Protein AF-A0A7W1C744-F1 (afdb_monomer_lite)

Radius of gyration: 25.44 Å; chains: 1; bounding box: 48×79×80 Å

Sequence (215 aa):
MHERKIAPLTGADTGTSGSPAGAPRGRRLHRLADLDPRVEILSLRPADLRDVLGGWLAERGEPGYRGEQIARWIYRDRADDWSAMTTLPKALRAELDQVFRFPSVTTAEVRESVDGTQKYLWRLIDGEAVESVLIPTRSRDTLCVSSQAGCALACAFCATGLFGFRRDLTAGEIVDQVRRLLARRPPARHGVNVVFMGMGEPLLNWENLATAIET

Foldseek 3Di:
DDDDDDDDDDDDDDDDDDDDDDDPPPPPPDDVCNLPVAAALLLDFLVRSLVVVQVVCVVVVHDSCVSVLVSCCVAPVLPQALVSSVVDDPVVSVVCVNHYDPQQWDFPDWDADPQRKIKTWIAGSVRQIWIWIWRDDQAFIEIAFEFFRAEQVLPVPDPSSVVHGDGTDALSNRLSSVSVSCNPDPGGNNGYHYDPHTHYDCVVNVVRNVSNVSD

Secondary structure (DSSP, 8-state):
-------------------------------HHHH--SEEGGGS-HHHHHHHHHHHHHTTT--THHHHHHHHHHHTS--SSGGG-TTS-HHHHHHHHHHEE--S-EEEEEEE-TTS-EEEEEEPTTS-EEEEEEEE-SS-EEEE--SEEE-TT--TT-HHHHT-EEEEPPHHHHHHHHHHHHTSSPPPTT-EEEE--SSS-GGGGHHHHHHHHT-

pLDDT: mean 86.97, std 20.42, range [29.58, 98.75]

Structure (mmCIF, N/CA/C/O backbone):
data_AF-A0A7W1C744-F1
#
_entry.id   AF-A0A7W1C744-F1
#
loop_
_atom_site.group_PDB
_atom_site.id
_atom_site.type_symbol
_atom_site.label_atom_id
_atom_site.label_alt_id
_atom_site.label_comp_id
_atom_site.label_asym_id
_atom_site.label_entity_id
_atom_site.label_seq_id
_atom_site.pdbx_PDB_ins_code
_atom_site.Cartn_x
_atom_site.Cartn_y
_atom_site.Cartn_z
_atom_site.occupancy
_atom_site.B_iso_or_equiv
_atom_site.auth_seq_id
_atom_site.auth_comp_id
_atom_site.auth_asym_id
_atom_site.auth_atom_id
_atom_site.pdbx_PDB_model_num
ATOM 1 N N . MET A 1 1 ? -15.054 -61.013 -55.955 1.00 37.38 1 MET A N 1
ATOM 2 C CA . MET A 1 1 ? -13.847 -61.116 -56.809 1.00 37.38 1 MET A CA 1
ATOM 3 C C . MET A 1 1 ? -13.266 -59.713 -56.900 1.00 37.38 1 MET A C 1
ATOM 5 O O . MET A 1 1 ? -13.948 -58.865 -57.436 1.00 37.38 1 MET A O 1
ATOM 9 N N . HIS A 1 2 ? -12.129 -59.340 -56.330 1.00 38.56 2 HIS A N 1
ATOM 10 C CA . HIS A 1 2 ? -10.913 -60.086 -56.044 1.00 38.56 2 HIS A CA 1
ATOM 11 C C . HIS A 1 2 ? -10.276 -59.570 -54.746 1.00 38.56 2 HIS A C 1
ATOM 13 O O . HIS A 1 2 ? -10.152 -58.367 -54.541 1.00 38.56 2 HIS A O 1
ATOM 19 N N . GLU A 1 3 ? -9.870 -60.513 -53.903 1.00 38.75 3 GLU A N 1
ATOM 20 C CA . GLU A 1 3 ? -8.897 -60.336 -52.826 1.00 38.75 3 GLU A CA 1
ATOM 21 C C . GLU A 1 3 ? -7.464 -60.230 -53.381 1.00 38.75 3 GLU A C 1
ATOM 23 O O . GLU A 1 3 ? -7.225 -60.603 -54.534 1.00 38.75 3 GLU A O 1
ATOM 28 N N . ARG A 1 4 ? -6.526 -59.922 -52.460 1.00 38.22 4 ARG A N 1
ATOM 29 C CA . ARG A 1 4 ? -5.044 -60.074 -52.478 1.00 38.22 4 ARG A CA 1
ATOM 30 C C . ARG A 1 4 ? -4.306 -58.738 -52.660 1.00 38.22 4 ARG A C 1
ATOM 32 O O . ARG A 1 4 ? -4.715 -57.929 -53.471 1.00 38.22 4 ARG A O 1
ATOM 39 N N . LYS A 1 5 ? -3.187 -58.436 -51.991 1.00 38.47 5 LYS A N 1
ATOM 40 C CA . LYS A 1 5 ? -2.254 -59.173 -51.109 1.00 38.47 5 LYS A CA 1
ATOM 41 C C . LYS A 1 5 ? -1.336 -58.132 -50.418 1.00 38.47 5 LYS A C 1
ATOM 43 O O . LYS A 1 5 ? -1.279 -56.987 -50.847 1.00 38.47 5 LYS A O 1
ATOM 48 N N . ILE A 1 6 ? -0.613 -58.553 -49.381 1.00 34.91 6 ILE A N 1
ATOM 49 C CA . ILE A 1 6 ? 0.213 -57.747 -48.458 1.00 34.91 6 ILE A CA 1
ATOM 50 C C . ILE A 1 6 ? 1.710 -57.667 -48.877 1.00 34.91 6 ILE A C 1
ATOM 52 O O . ILE A 1 6 ? 2.262 -58.702 -49.238 1.00 34.91 6 ILE A O 1
ATOM 56 N N . ALA A 1 7 ? 2.302 -56.460 -48.706 1.00 36.75 7 ALA A N 1
ATOM 57 C CA . ALA A 1 7 ? 3.694 -56.001 -48.385 1.00 36.75 7 ALA A CA 1
ATOM 58 C C . ALA A 1 7 ? 4.916 -56.405 -49.274 1.00 36.75 7 ALA A C 1
ATOM 60 O O . ALA A 1 7 ? 4.830 -57.404 -49.984 1.00 36.75 7 ALA A O 1
ATOM 61 N N . PRO A 1 8 ? 6.046 -55.634 -49.288 1.00 34.28 8 PRO A N 1
ATOM 62 C CA . PRO A 1 8 ? 6.920 -55.369 -48.124 1.00 34.28 8 PRO A CA 1
ATOM 63 C C . PRO A 1 8 ? 7.437 -53.917 -47.931 1.00 34.28 8 PRO A C 1
ATOM 65 O O . PRO A 1 8 ? 7.416 -53.080 -48.828 1.00 34.28 8 PRO A O 1
ATOM 68 N N . LEU A 1 9 ? 7.930 -53.673 -46.710 1.00 34.31 9 LEU A N 1
ATOM 69 C CA . LEU A 1 9 ? 8.678 -52.507 -46.216 1.00 34.31 9 LEU A CA 1
ATOM 70 C C . LEU A 1 9 ? 10.144 -52.523 -46.685 1.00 34.31 9 LEU A C 1
ATOM 72 O O . LEU A 1 9 ? 10.786 -53.556 -46.516 1.00 34.31 9 LEU A O 1
ATOM 76 N N . THR A 1 10 ? 10.703 -51.375 -47.097 1.00 34.66 10 THR A N 1
ATOM 77 C CA . THR A 1 10 ? 12.157 -51.079 -47.030 1.00 34.66 10 THR A CA 1
ATOM 78 C C . THR A 1 10 ? 12.452 -49.567 -47.042 1.00 34.66 10 THR A C 1
ATOM 80 O O . THR A 1 10 ? 11.979 -48.878 -47.942 1.00 34.66 10 THR A O 1
ATOM 83 N N . GLY A 1 11 ? 13.311 -49.106 -46.114 1.00 30.38 11 GLY A N 1
ATOM 84 C CA . GLY A 1 11 ? 14.062 -47.828 -46.142 1.00 30.38 11 GLY A CA 1
ATOM 85 C C . GLY A 1 11 ? 13.492 -46.738 -45.218 1.00 30.38 11 GLY A C 1
ATOM 86 O O . GLY A 1 11 ? 12.516 -46.104 -45.589 1.00 30.38 11 GLY A O 1
ATOM 87 N N . ALA A 1 12 ? 13.873 -46.609 -43.941 1.00 31.36 12 ALA A N 1
ATOM 88 C CA . ALA A 1 12 ? 15.160 -46.214 -43.331 1.00 31.36 12 ALA A CA 1
ATOM 89 C C . ALA A 1 12 ? 15.445 -44.691 -43.384 1.00 31.36 12 ALA A C 1
ATOM 91 O O . ALA A 1 12 ? 15.758 -44.172 -44.448 1.00 31.36 12 ALA A O 1
ATOM 92 N N . ASP A 1 13 ? 15.367 -44.080 -42.186 1.00 31.98 13 ASP A N 1
ATOM 93 C CA . ASP A 1 13 ? 15.967 -42.829 -41.671 1.00 31.98 13 ASP A CA 1
ATOM 94 C C . ASP A 1 13 ? 15.669 -41.496 -42.397 1.00 31.98 13 ASP A C 1
ATOM 96 O O . ASP A 1 13 ? 15.674 -41.405 -43.612 1.00 31.98 13 ASP A O 1
ATOM 100 N N . THR A 1 14 ? 15.355 -40.379 -41.729 1.00 33.75 14 THR A N 1
ATOM 101 C CA . THR A 1 14 ? 16.037 -39.745 -40.585 1.00 33.75 14 THR A CA 1
ATOM 102 C C . THR A 1 14 ? 15.125 -38.697 -39.916 1.00 33.75 14 THR A C 1
ATOM 104 O O . THR A 1 14 ? 14.527 -37.925 -40.653 1.00 33.75 14 THR A O 1
ATOM 107 N N . GLY A 1 15 ? 15.120 -38.609 -38.571 1.00 29.58 15 GLY A N 1
ATOM 108 C CA . GLY A 1 15 ? 14.908 -37.396 -37.732 1.00 29.58 15 GLY A CA 1
ATOM 109 C C . GLY A 1 15 ? 13.662 -36.512 -37.977 1.00 29.58 15 GLY A C 1
ATOM 110 O O . GLY A 1 15 ? 13.360 -36.116 -39.085 1.00 29.58 15 GLY A O 1
ATOM 111 N N . THR A 1 16 ? 12.889 -36.058 -36.997 1.00 35.62 16 THR A N 1
ATOM 112 C CA . THR A 1 16 ? 13.236 -35.600 -35.654 1.00 35.62 16 THR A CA 1
ATOM 113 C C . THR A 1 16 ? 11.954 -35.493 -34.818 1.00 35.62 16 THR A C 1
ATOM 115 O O . THR A 1 16 ? 10.911 -35.058 -35.292 1.00 35.62 16 THR A O 1
ATOM 118 N N . SER A 1 17 ? 12.080 -35.897 -33.551 1.00 35.25 17 SER A N 1
ATOM 119 C CA . SER A 1 17 ? 11.333 -35.429 -32.374 1.00 35.25 17 SER A CA 1
ATOM 120 C C . SER A 1 17 ? 9.830 -35.162 -32.521 1.00 35.25 17 SER A C 1
ATOM 122 O O . SER A 1 17 ? 9.393 -34.067 -32.876 1.00 35.25 17 SER A O 1
ATOM 124 N N . GLY A 1 18 ? 9.039 -36.121 -32.043 1.00 32.19 18 GLY A N 1
ATOM 125 C CA . GLY A 1 18 ? 7.750 -35.794 -31.456 1.00 32.19 18 GLY A CA 1
ATOM 126 C C . GLY A 1 18 ? 7.922 -34.853 -30.262 1.00 32.19 18 GLY A C 1
ATOM 127 O O . GLY A 1 18 ? 8.826 -35.020 -29.443 1.00 32.19 18 GLY A O 1
ATOM 128 N N . SER A 1 19 ? 7.011 -33.896 -30.141 1.00 34.31 19 SER A N 1
ATOM 129 C CA . SER A 1 19 ? 6.609 -33.379 -28.840 1.00 34.31 19 SER A CA 1
ATOM 130 C C . SER A 1 19 ? 5.083 -33.261 -28.842 1.00 34.31 19 SER A C 1
ATOM 132 O O . SER A 1 19 ? 4.521 -32.732 -29.806 1.00 34.31 19 SER A O 1
ATOM 134 N N . PRO A 1 20 ? 4.396 -33.833 -27.841 1.00 38.78 20 PRO A N 1
ATOM 135 C CA . PRO A 1 20 ? 2.948 -33.933 -27.825 1.00 38.78 20 PRO A CA 1
ATOM 136 C C . PRO A 1 20 ? 2.312 -32.582 -27.486 1.00 38.78 20 PRO A C 1
ATOM 138 O O . PRO A 1 20 ? 2.942 -31.690 -26.918 1.00 38.78 20 PRO A O 1
ATOM 141 N N . ALA A 1 21 ? 1.029 -32.468 -27.817 1.00 44.62 21 ALA A N 1
ATOM 142 C CA . ALA A 1 21 ? 0.139 -31.388 -27.423 1.00 44.62 21 ALA A CA 1
ATOM 143 C C . ALA A 1 21 ? 0.400 -30.878 -25.989 1.00 44.62 21 ALA A C 1
ATOM 145 O O . ALA A 1 21 ? 0.245 -31.609 -25.010 1.00 44.62 21 ALA A O 1
ATOM 146 N N . GLY A 1 22 ? 0.750 -29.596 -25.865 1.00 33.66 22 GLY A N 1
ATOM 147 C CA . GLY A 1 22 ? 0.744 -28.866 -24.601 1.00 33.66 22 GLY A CA 1
ATOM 148 C C . GLY A 1 22 ? -0.571 -28.107 -24.457 1.00 33.66 22 GLY A C 1
ATOM 149 O O . GLY A 1 22 ? -0.752 -27.068 -25.079 1.00 33.66 22 GLY A O 1
ATOM 150 N N . ALA A 1 23 ? -1.487 -28.655 -23.660 1.00 35.00 23 ALA A N 1
ATOM 151 C CA . ALA A 1 23 ? -2.785 -28.086 -23.290 1.00 35.00 23 ALA A CA 1
ATOM 152 C C . ALA A 1 23 ? -2.739 -26.586 -22.902 1.00 35.00 23 ALA A C 1
ATOM 154 O O . ALA A 1 23 ? -1.713 -26.117 -22.395 1.00 35.00 23 ALA A O 1
ATOM 155 N N . PRO A 1 24 ? -3.855 -25.835 -23.026 1.00 40.56 24 PRO A N 1
ATOM 156 C CA . PRO A 1 24 ? -3.927 -24.478 -22.504 1.00 40.56 24 PRO A CA 1
ATOM 157 C C . PRO A 1 24 ? -3.806 -24.563 -20.981 1.00 40.56 24 PRO A C 1
ATOM 159 O O . PRO A 1 24 ? -4.686 -25.099 -20.306 1.00 40.56 24 PRO A O 1
ATOM 162 N N . ARG A 1 25 ? -2.711 -24.057 -20.405 1.00 41.66 25 ARG A N 1
ATOM 163 C CA . ARG A 1 25 ? -2.606 -23.917 -18.947 1.00 41.66 25 ARG A CA 1
ATOM 164 C C . ARG A 1 25 ? -3.434 -22.712 -18.521 1.00 41.66 25 ARG A C 1
ATOM 166 O O . ARG A 1 25 ? -2.896 -21.670 -18.163 1.00 41.66 25 ARG A O 1
ATOM 173 N N . GLY A 1 26 ? -4.754 -22.874 -18.567 1.00 39.78 26 GLY A N 1
ATOM 174 C CA . GLY A 1 26 ? -5.692 -22.038 -17.837 1.00 39.78 26 GLY A CA 1
ATOM 175 C C . GLY A 1 26 ? -5.393 -22.174 -16.349 1.00 39.78 26 GLY A C 1
ATOM 176 O O . GLY A 1 26 ? -5.931 -23.047 -15.670 1.00 39.78 26 GLY A O 1
ATOM 177 N N . ARG A 1 27 ? -4.482 -21.341 -15.841 1.00 47.00 27 ARG A N 1
ATOM 178 C CA . ARG A 1 27 ? -4.384 -21.079 -14.408 1.00 47.00 27 ARG A CA 1
ATOM 179 C C . ARG A 1 27 ? -5.692 -20.386 -14.046 1.00 47.00 27 ARG A C 1
ATOM 181 O O . ARG A 1 27 ? -5.991 -19.327 -14.589 1.00 47.00 27 ARG A O 1
ATOM 188 N N . ARG A 1 28 ? -6.496 -21.008 -13.182 1.00 46.91 28 ARG A N 1
ATOM 189 C CA . ARG A 1 28 ? -7.631 -20.319 -12.569 1.00 46.91 28 ARG A CA 1
ATOM 190 C C . ARG A 1 28 ? -7.069 -19.086 -11.866 1.00 46.91 28 ARG A C 1
ATOM 192 O O . ARG A 1 28 ? -6.294 -19.227 -10.926 1.00 46.91 28 ARG A O 1
ATOM 199 N N . LEU A 1 29 ? -7.427 -17.904 -12.358 1.00 49.38 29 LEU A N 1
ATOM 200 C CA . LEU A 1 29 ? -7.314 -16.670 -11.597 1.00 49.38 29 LEU A CA 1
ATOM 201 C C . LEU A 1 29 ? -8.269 -16.845 -10.415 1.00 49.38 29 LEU A C 1
ATOM 203 O O . LEU A 1 29 ? -9.482 -16.723 -10.578 1.00 49.38 29 LEU A O 1
ATOM 207 N N . HIS A 1 30 ? -7.756 -17.256 -9.258 1.00 55.00 30 HIS A N 1
ATOM 208 C CA . HIS A 1 30 ? -8.549 -17.190 -8.038 1.00 55.00 30 HIS A CA 1
ATOM 209 C C . HIS A 1 30 ? -8.896 -15.719 -7.821 1.00 55.00 30 HIS A C 1
ATOM 211 O O . HIS A 1 30 ? -8.007 -14.867 -7.896 1.00 55.00 30 HIS A O 1
ATOM 217 N N . ARG A 1 31 ? -10.174 -15.392 -7.595 1.00 68.25 31 ARG A N 1
ATOM 218 C CA . ARG A 1 31 ? -10.491 -14.025 -7.179 1.00 68.25 31 ARG A CA 1
ATOM 219 C C . ARG A 1 31 ? -9.893 -13.852 -5.792 1.00 68.25 31 ARG A C 1
ATOM 221 O O . ARG A 1 31 ? -10.012 -14.747 -4.964 1.00 68.25 31 ARG A O 1
ATOM 228 N N . LEU A 1 32 ? -9.255 -12.717 -5.524 1.00 75.88 32 LEU A N 1
ATOM 229 C CA . LEU A 1 32 ? -8.621 -12.474 -4.222 1.00 75.88 32 LEU A CA 1
ATOM 230 C C . LEU A 1 32 ? -9.609 -12.628 -3.055 1.00 75.88 32 LEU A C 1
ATOM 232 O O . LEU A 1 32 ? -9.225 -13.125 -2.004 1.00 75.88 32 LEU A O 1
ATOM 236 N N . ALA A 1 33 ? -10.883 -12.290 -3.273 1.00 76.06 33 ALA A N 1
ATOM 237 C CA . ALA A 1 33 ? -11.962 -12.505 -2.308 1.00 76.06 33 ALA A CA 1
ATOM 238 C C . ALA A 1 33 ? -12.229 -13.991 -1.986 1.00 76.06 33 ALA A C 1
ATOM 240 O O . ALA A 1 33 ? -12.704 -14.302 -0.900 1.00 76.06 33 ALA A O 1
ATOM 241 N N . ASP A 1 34 ? -11.912 -14.911 -2.906 1.00 83.38 34 ASP A N 1
ATOM 242 C CA . ASP A 1 34 ? -12.018 -16.356 -2.666 1.00 83.38 34 ASP A CA 1
ATOM 243 C C . ASP A 1 34 ? -10.875 -16.855 -1.753 1.00 83.38 34 ASP A C 1
ATOM 245 O O . ASP A 1 34 ? -11.007 -17.899 -1.116 1.00 83.38 34 ASP A O 1
ATOM 249 N N . LEU A 1 35 ? -9.745 -16.133 -1.704 1.00 81.88 35 LEU A N 1
ATOM 250 C CA . LEU A 1 35 ? -8.576 -16.462 -0.876 1.00 81.88 35 LEU A CA 1
ATOM 251 C C . LEU A 1 35 ? -8.649 -15.822 0.512 1.00 81.88 35 LEU A C 1
ATOM 253 O O . LEU A 1 35 ? -8.222 -16.427 1.493 1.00 81.88 35 LEU A O 1
ATOM 257 N N . ASP A 1 36 ? -9.177 -14.604 0.587 1.00 87.81 36 ASP A N 1
ATOM 258 C CA . ASP A 1 36 ? -9.393 -13.880 1.832 1.00 87.81 36 ASP A CA 1
ATOM 259 C C . ASP A 1 36 ? -10.662 -13.024 1.703 1.00 87.81 36 ASP A C 1
ATOM 261 O O . ASP A 1 36 ? -10.663 -12.064 0.925 1.00 87.81 36 ASP A O 1
ATOM 265 N N . PRO A 1 37 ? -11.740 -13.353 2.440 1.00 89.94 37 PRO A N 1
ATOM 266 C CA . PRO A 1 37 ? -13.010 -12.643 2.344 1.00 89.94 37 PRO A CA 1
ATOM 267 C C . PRO A 1 37 ? -12.994 -11.284 3.059 1.00 89.94 37 PRO A C 1
ATOM 269 O O . PRO A 1 37 ? -13.982 -10.552 2.987 1.00 89.94 37 PRO A O 1
ATOM 272 N N . ARG A 1 38 ? -11.915 -10.948 3.781 1.00 94.81 38 ARG A N 1
ATOM 273 C CA . ARG A 1 38 ? -11.783 -9.665 4.477 1.00 94.81 38 ARG A CA 1
ATOM 274 C C . ARG A 1 38 ? -11.729 -8.506 3.487 1.00 94.81 38 ARG A C 1
ATOM 276 O O . ARG A 1 38 ? -11.170 -8.610 2.395 1.00 94.81 38 ARG A O 1
ATOM 283 N N . VAL A 1 39 ? -12.250 -7.361 3.913 1.00 93.50 39 VAL A N 1
ATOM 284 C CA . VAL A 1 39 ? -12.182 -6.119 3.140 1.00 93.50 39 VAL A CA 1
ATOM 285 C C . VAL A 1 39 ? -10.728 -5.665 3.080 1.00 93.50 39 VAL A C 1
ATOM 287 O O . VAL A 1 39 ? -10.104 -5.428 4.113 1.00 93.50 39 VAL A O 1
ATOM 290 N N . GLU A 1 40 ? -10.168 -5.524 1.881 1.00 94.25 40 GLU A N 1
ATOM 291 C CA . GLU A 1 40 ? -8.833 -4.953 1.731 1.00 94.25 40 GLU A CA 1
ATOM 292 C C . GLU A 1 40 ? -8.870 -3.450 1.980 1.00 94.25 40 GLU A C 1
ATOM 294 O O . GLU A 1 40 ? -9.244 -2.663 1.111 1.00 94.25 40 GLU A O 1
ATOM 299 N N . ILE A 1 41 ? -8.457 -3.049 3.179 1.00 95.88 41 ILE A N 1
ATOM 300 C CA . ILE A 1 41 ? -8.661 -1.677 3.632 1.00 95.88 41 ILE A CA 1
ATOM 301 C C . ILE A 1 41 ? -7.837 -0.661 2.833 1.00 95.88 41 ILE A C 1
ATOM 303 O O . ILE A 1 41 ? -8.279 0.464 2.638 1.00 95.88 41 ILE A O 1
ATOM 307 N N . LEU A 1 42 ? -6.668 -1.060 2.320 1.00 97.00 42 LEU A N 1
ATOM 308 C CA . LEU A 1 42 ? -5.798 -0.189 1.522 1.00 97.00 42 LEU A CA 1
ATOM 309 C C . LEU A 1 42 ? -6.275 0.003 0.078 1.00 97.00 42 LEU A C 1
ATOM 311 O O . LEU A 1 42 ? -5.734 0.854 -0.618 1.00 97.00 42 LEU A O 1
ATOM 315 N N . SER A 1 43 ? -7.267 -0.771 -0.372 1.00 96.50 43 SER A N 1
ATOM 316 C CA . SER A 1 43 ? -7.929 -0.544 -1.662 1.00 96.50 43 SER A CA 1
ATOM 317 C C . SER A 1 43 ? -9.030 0.518 -1.578 1.00 96.50 43 SER A C 1
ATOM 319 O O . SER A 1 43 ? -9.594 0.895 -2.601 1.00 96.50 43 SER A O 1
ATOM 321 N N . LEU A 1 44 ? -9.348 1.006 -0.374 1.00 95.44 44 LEU A N 1
ATOM 322 C CA . LEU A 1 44 ? -10.282 2.106 -0.167 1.00 95.44 44 LEU A CA 1
ATOM 323 C C . LEU A 1 44 ? -9.537 3.439 -0.244 1.00 95.44 44 LEU A C 1
ATOM 325 O O . LEU A 1 44 ? -8.490 3.613 0.384 1.00 95.44 44 LEU A O 1
ATOM 329 N N . ARG A 1 45 ? -10.126 4.413 -0.942 1.00 94.38 45 ARG A N 1
ATOM 330 C CA . ARG A 1 45 ? -9.622 5.790 -0.919 1.00 94.38 45 ARG A CA 1
ATOM 331 C C . ARG A 1 45 ? -9.744 6.365 0.497 1.00 94.38 45 ARG A C 1
ATOM 333 O O . ARG A 1 45 ? -10.630 5.951 1.243 1.00 94.38 45 ARG A O 1
ATOM 340 N N . PRO A 1 46 ? -8.946 7.373 0.884 1.00 91.44 46 PRO A N 1
ATOM 341 C CA . PRO A 1 46 ? -8.903 7.861 2.260 1.00 91.44 46 PRO A CA 1
ATOM 342 C C . PRO A 1 46 ? -10.241 8.373 2.809 1.00 91.44 46 PRO A C 1
ATOM 344 O O . PRO A 1 46 ? -10.446 8.348 4.021 1.00 91.44 46 PRO A O 1
ATOM 347 N N . ALA A 1 47 ? -11.138 8.881 1.958 1.00 91.75 47 ALA A N 1
ATOM 348 C CA . ALA A 1 47 ? -12.495 9.251 2.368 1.00 91.75 47 ALA A CA 1
ATOM 349 C C . ALA A 1 47 ? -13.344 7.997 2.640 1.00 91.75 47 ALA A C 1
ATOM 351 O O . ALA A 1 47 ? -13.825 7.819 3.755 1.00 91.75 47 ALA A O 1
ATOM 352 N N . ASP A 1 48 ? -13.402 7.080 1.671 1.00 94.62 48 ASP A N 1
ATOM 353 C CA . ASP A 1 48 ? -14.150 5.821 1.772 1.00 94.62 48 ASP A CA 1
ATOM 354 C C . ASP A 1 48 ? -13.665 4.961 2.957 1.00 94.62 48 ASP A C 1
ATOM 356 O O . ASP A 1 48 ? -14.469 4.391 3.691 1.00 94.62 48 ASP A O 1
ATOM 360 N N . LEU A 1 49 ? -12.350 4.910 3.204 1.00 94.31 49 LEU A N 1
ATOM 361 C CA . LEU A 1 49 ? -11.755 4.233 4.359 1.00 94.31 49 LEU A CA 1
ATOM 362 C C . LEU A 1 49 ? -12.288 4.800 5.676 1.00 94.31 49 LEU A C 1
ATOM 364 O O . LEU A 1 49 ? -12.614 4.036 6.586 1.00 94.31 49 LEU A O 1
ATOM 368 N N . ARG A 1 50 ? -12.360 6.132 5.797 1.00 93.12 50 ARG A N 1
ATOM 369 C CA . ARG A 1 50 ? -12.864 6.786 7.012 1.00 93.12 50 ARG A CA 1
ATOM 370 C C . ARG A 1 50 ? -14.344 6.500 7.217 1.00 93.12 50 ARG A C 1
ATOM 372 O O . ARG A 1 50 ? -14.727 6.221 8.349 1.00 93.12 50 ARG A O 1
ATOM 379 N N . ASP A 1 51 ? -15.137 6.516 6.152 1.00 94.62 51 ASP A N 1
ATOM 380 C CA . ASP A 1 51 ? -16.571 6.233 6.219 1.00 94.62 51 ASP A CA 1
ATOM 381 C C . ASP A 1 51 ? -16.833 4.774 6.619 1.00 94.62 51 ASP A C 1
ATOM 383 O O . ASP A 1 51 ? -17.591 4.509 7.557 1.00 94.62 51 ASP A O 1
ATOM 387 N N . VAL A 1 52 ? -16.135 3.826 5.984 1.00 95.75 52 VAL A N 1
ATOM 388 C CA . VAL A 1 52 ? -16.228 2.391 6.296 1.00 95.75 52 VAL A CA 1
ATOM 389 C C . VAL A 1 52 ? -15.801 2.109 7.736 1.00 95.75 52 VAL A C 1
ATOM 391 O O . VAL A 1 52 ? -16.527 1.435 8.471 1.00 95.75 52 VAL A O 1
ATOM 394 N N . LEU A 1 53 ? -14.656 2.643 8.177 1.00 96.38 53 LEU A N 1
ATOM 395 C CA . LEU A 1 53 ? -14.213 2.488 9.565 1.00 96.38 53 LEU A CA 1
ATOM 396 C C . LEU A 1 53 ? -15.172 3.164 10.545 1.00 96.38 53 LEU A C 1
ATOM 398 O O . LEU A 1 53 ? -15.451 2.600 11.597 1.00 96.38 53 LEU A O 1
ATOM 402 N N . GLY A 1 54 ? -15.675 4.354 10.216 1.00 96.00 54 GLY A N 1
ATOM 403 C CA . GLY A 1 54 ? -16.600 5.109 11.056 1.00 96.00 54 GLY A CA 1
ATOM 404 C C . GLY A 1 54 ? -17.886 4.335 11.335 1.00 96.00 54 GLY A C 1
ATOM 405 O O . GLY A 1 54 ? -18.257 4.179 12.498 1.00 96.00 54 GLY A O 1
ATOM 406 N N . GLY A 1 55 ? -18.519 3.791 10.291 1.00 96.25 55 GLY A N 1
ATOM 407 C CA . GLY A 1 55 ? -19.705 2.942 10.432 1.00 96.25 55 GLY A CA 1
ATOM 408 C C . GLY A 1 55 ? -19.417 1.674 11.239 1.00 96.25 55 GLY A C 1
ATOM 409 O O . GLY A 1 55 ? -20.102 1.390 12.221 1.00 96.25 55 GLY A O 1
ATOM 410 N N . TRP A 1 56 ? -18.341 0.964 10.892 1.00 97.44 56 TRP A N 1
ATOM 411 C CA . TRP A 1 56 ? -17.963 -0.285 11.556 1.00 97.44 56 TRP A CA 1
ATOM 412 C C . TRP A 1 56 ? -17.638 -0.108 13.051 1.00 97.44 56 TRP A C 1
ATOM 414 O O . TRP A 1 56 ? -17.993 -0.957 13.874 1.00 97.44 56 TRP A O 1
ATOM 424 N N . LE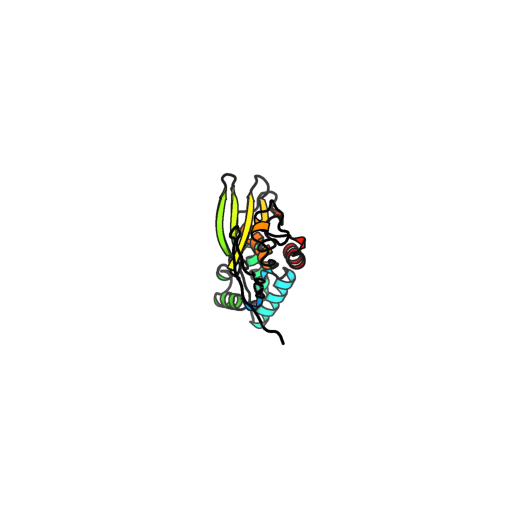U A 1 57 ? -16.983 0.999 13.415 1.00 97.69 57 LEU A N 1
ATOM 425 C CA . LEU A 1 57 ? -16.684 1.366 14.802 1.00 97.69 57 LEU A CA 1
ATOM 426 C C . LEU A 1 57 ? -17.953 1.773 15.565 1.00 97.69 57 LEU A C 1
ATOM 428 O O . LEU A 1 57 ? -18.123 1.373 16.718 1.00 97.69 57 LEU A O 1
ATOM 432 N N . ALA A 1 58 ? -18.854 2.532 14.935 1.00 96.94 58 ALA A N 1
ATOM 433 C CA . ALA A 1 58 ? -20.100 2.974 15.558 1.00 96.94 58 ALA A CA 1
ATOM 434 C C . ALA A 1 58 ? -21.005 1.793 15.944 1.00 96.94 58 ALA A C 1
ATOM 436 O O . ALA A 1 58 ? -21.545 1.773 17.049 1.00 96.94 58 ALA A O 1
ATOM 437 N N . GLU A 1 59 ? -21.101 0.771 15.088 1.00 97.06 59 GLU A N 1
ATOM 438 C CA . GLU A 1 59 ? -21.827 -0.478 15.378 1.00 97.06 59 GLU A CA 1
ATOM 439 C C . GLU A 1 59 ? -21.300 -1.216 16.621 1.00 97.06 59 GLU A C 1
ATOM 441 O O . GLU A 1 59 ? -22.032 -1.972 17.256 1.00 97.06 59 GLU A O 1
ATOM 446 N N . ARG A 1 60 ? -20.037 -0.980 16.990 1.00 95.75 60 ARG A N 1
ATOM 447 C CA . ARG A 1 60 ? -19.359 -1.578 18.153 1.00 95.75 60 ARG A CA 1
ATOM 448 C C . ARG A 1 60 ? -19.335 -0.661 19.374 1.00 95.75 60 ARG A C 1
ATOM 450 O O . ARG A 1 60 ? -18.723 -1.000 20.383 1.00 95.75 60 ARG A O 1
ATOM 457 N N . GLY A 1 61 ? -19.985 0.501 19.295 1.00 96.25 61 GLY A N 1
ATOM 458 C CA . GLY A 1 61 ? -19.981 1.500 20.364 1.00 96.25 61 GLY A CA 1
ATOM 459 C C . GLY A 1 61 ? -18.611 2.143 20.591 1.00 96.25 61 GLY A C 1
ATOM 460 O O . GLY A 1 61 ? -18.356 2.683 21.668 1.00 96.25 61 GLY A O 1
ATOM 461 N N . GLU A 1 62 ? -17.717 2.079 19.602 1.00 97.00 62 GLU A N 1
ATOM 462 C CA . GLU A 1 62 ? -16.389 2.662 19.718 1.00 97.00 62 GLU A CA 1
ATOM 463 C C . GLU A 1 62 ? -16.419 4.185 19.498 1.00 97.00 62 GLU A C 1
ATOM 465 O O . GLU A 1 62 ? -17.186 4.683 18.669 1.00 97.00 62 GLU A O 1
ATOM 470 N N . PRO A 1 63 ? -15.575 4.969 20.200 1.00 94.94 63 PRO A N 1
ATOM 471 C CA . PRO A 1 63 ? -15.534 6.414 20.016 1.00 94.94 63 PRO A CA 1
ATOM 472 C C . PRO A 1 63 ? -15.183 6.814 18.578 1.00 94.94 63 PRO A C 1
ATOM 474 O O . PRO A 1 63 ? -14.204 6.322 18.013 1.00 94.94 63 PRO A O 1
ATOM 477 N N . GLY A 1 64 ? -15.901 7.796 18.023 1.00 90.25 64 GLY A N 1
ATOM 478 C CA . GLY A 1 64 ? -15.733 8.223 16.626 1.00 90.25 64 GLY A CA 1
ATOM 479 C C . GLY A 1 64 ? -14.316 8.685 16.251 1.00 90.25 64 GLY A C 1
ATOM 480 O O . GLY A 1 64 ? -13.891 8.510 15.112 1.00 90.25 64 GLY A O 1
ATOM 481 N N . TYR A 1 65 ? -13.526 9.190 17.208 1.00 94.19 65 TYR A N 1
ATOM 482 C CA . TYR A 1 65 ? -12.135 9.595 16.950 1.00 94.19 65 TYR A CA 1
ATOM 483 C C . TYR A 1 65 ? -11.217 8.419 16.567 1.00 94.19 65 TYR A C 1
ATOM 485 O O . TYR A 1 65 ? -10.134 8.643 16.019 1.00 94.19 65 TYR A O 1
ATOM 493 N N . ARG A 1 66 ? -11.611 7.167 16.855 1.00 95.62 66 ARG A N 1
ATOM 494 C CA . ARG A 1 66 ? -10.791 5.986 16.553 1.00 95.62 66 ARG A CA 1
ATOM 495 C C . ARG A 1 66 ? -10.609 5.764 15.054 1.00 95.62 66 ARG A C 1
ATOM 497 O O . ARG A 1 66 ? -9.557 5.271 14.664 1.00 95.62 66 ARG A O 1
ATOM 504 N N . GLY A 1 67 ? -11.564 6.181 14.220 1.00 94.69 67 GLY A N 1
ATOM 505 C CA . GLY A 1 67 ? -11.419 6.108 12.762 1.00 94.69 67 GLY A CA 1
ATOM 506 C C . GLY A 1 67 ? -10.221 6.926 12.276 1.00 94.69 67 GLY A C 1
ATOM 507 O O . GLY A 1 67 ? -9.342 6.407 11.591 1.00 94.69 67 GLY A O 1
ATOM 508 N N . GLU A 1 68 ? -10.114 8.177 12.732 1.00 94.19 68 GLU A N 1
ATOM 509 C CA . GLU A 1 68 ? -8.972 9.040 12.405 1.00 94.19 68 GLU A CA 1
ATOM 510 C C . GLU A 1 68 ? -7.672 8.523 13.034 1.00 94.19 68 GLU A C 1
ATOM 512 O O . GLU A 1 68 ? -6.609 8.566 12.418 1.00 94.19 68 GLU A O 1
ATOM 517 N N . GLN A 1 69 ? -7.743 7.965 14.245 1.00 96.00 69 GLN A N 1
ATOM 518 C CA . GLN A 1 69 ? -6.595 7.325 14.883 1.00 96.00 69 GLN A CA 1
ATOM 519 C C . GLN A 1 69 ? -6.045 6.163 14.042 1.00 96.00 69 GLN A C 1
ATOM 521 O O . GLN A 1 69 ? -4.828 6.061 13.888 1.00 96.00 69 GLN A O 1
ATOM 526 N N . ILE A 1 70 ? -6.916 5.315 13.488 1.00 97.31 70 ILE A N 1
ATOM 527 C CA . ILE A 1 70 ? -6.541 4.205 12.603 1.00 97.31 70 ILE A CA 1
ATOM 528 C C . ILE A 1 70 ? -5.987 4.732 11.275 1.00 97.31 70 ILE A C 1
ATOM 530 O O . ILE A 1 70 ? -4.898 4.324 10.874 1.00 97.31 70 ILE A O 1
ATOM 534 N N . ALA A 1 71 ? -6.668 5.678 10.619 1.00 95.69 71 ALA A N 1
ATOM 535 C CA . ALA A 1 71 ? -6.207 6.263 9.355 1.00 95.69 71 ALA A CA 1
ATOM 536 C C . ALA A 1 71 ? -4.798 6.867 9.491 1.00 95.69 71 ALA A C 1
ATOM 538 O O . ALA A 1 71 ? -3.913 6.659 8.658 1.00 95.69 71 ALA A O 1
ATOM 539 N N . ARG A 1 72 ? -4.548 7.551 10.607 1.00 95.69 72 ARG A N 1
ATOM 540 C CA . ARG A 1 72 ? -3.241 8.098 10.964 1.00 95.69 72 ARG A CA 1
ATOM 541 C C . ARG A 1 72 ? -2.175 7.014 11.138 1.00 95.69 72 ARG A C 1
ATOM 543 O O . ARG A 1 72 ? -1.066 7.185 10.631 1.00 95.69 72 ARG A O 1
ATOM 550 N N . TRP A 1 73 ? -2.503 5.900 11.796 1.00 97.44 73 TRP A N 1
ATOM 551 C CA . TRP A 1 73 ? -1.593 4.757 11.910 1.00 97.44 73 TRP A CA 1
ATOM 552 C C . TRP A 1 73 ? -1.239 4.152 10.555 1.00 97.44 73 TRP A C 1
ATOM 554 O O . TRP A 1 73 ? -0.084 3.800 10.321 1.00 97.44 73 TRP A O 1
ATOM 564 N N . ILE A 1 74 ? -2.218 4.060 9.659 1.00 96.06 74 ILE A N 1
ATOM 565 C CA . ILE A 1 74 ? -2.034 3.504 8.321 1.00 96.06 74 ILE A CA 1
ATOM 566 C C . ILE A 1 74 ? -1.122 4.410 7.487 1.00 96.06 74 ILE A C 1
ATOM 568 O O . ILE A 1 74 ? -0.067 3.961 7.036 1.00 96.06 74 ILE A O 1
ATOM 572 N N . TYR A 1 75 ? -1.484 5.682 7.305 1.00 93.94 75 TYR A N 1
ATOM 573 C CA . TYR A 1 75 ? -0.849 6.539 6.295 1.00 93.94 75 TYR A CA 1
ATOM 574 C C . TYR A 1 75 ? 0.336 7.354 6.815 1.00 93.94 75 TYR A C 1
ATOM 576 O O . TYR A 1 75 ? 1.349 7.508 6.124 1.00 93.94 75 TYR A O 1
ATOM 584 N N . ARG A 1 76 ? 0.227 7.884 8.037 1.00 93.12 76 ARG A N 1
ATOM 585 C CA . ARG A 1 76 ? 1.256 8.757 8.610 1.00 93.12 76 ARG A CA 1
ATOM 586 C C . ARG A 1 76 ? 2.305 7.955 9.359 1.00 93.12 76 ARG A C 1
ATOM 588 O O . ARG A 1 76 ? 3.486 8.077 9.054 1.00 93.12 76 ARG A O 1
ATOM 595 N N . ASP A 1 77 ? 1.865 7.148 10.320 1.00 94.62 77 ASP A N 1
ATOM 596 C CA . ASP A 1 77 ? 2.773 6.377 11.178 1.00 94.62 77 ASP A CA 1
ATOM 597 C C . ASP A 1 77 ? 3.238 5.083 10.486 1.00 94.62 77 ASP A C 1
ATOM 599 O O . ASP A 1 77 ? 4.227 4.484 10.897 1.00 94.62 77 ASP A O 1
ATOM 603 N N . ARG A 1 78 ? 2.563 4.695 9.394 1.00 95.19 78 ARG A N 1
ATOM 604 C CA . ARG A 1 78 ? 2.936 3.598 8.491 1.00 95.19 78 ARG A CA 1
ATOM 605 C C . ARG A 1 78 ? 3.114 2.263 9.222 1.00 95.19 78 ARG A C 1
ATOM 607 O O . ARG A 1 78 ? 4.037 1.512 8.931 1.00 95.19 78 ARG A O 1
ATOM 614 N N . ALA A 1 79 ? 2.175 1.945 10.117 1.00 96.06 79 ALA A N 1
ATOM 615 C CA . ALA A 1 79 ? 2.131 0.697 10.887 1.00 96.06 79 ALA A CA 1
ATOM 616 C C . ALA A 1 79 ? 2.296 -0.551 10.003 1.00 96.06 79 ALA A C 1
ATOM 618 O O . ALA A 1 79 ? 1.632 -0.663 8.979 1.00 96.06 79 ALA A O 1
ATOM 619 N N . ASP A 1 80 ? 3.134 -1.515 10.374 1.00 94.94 80 ASP A N 1
ATOM 620 C CA . ASP A 1 80 ? 3.324 -2.716 9.544 1.00 94.94 80 ASP A CA 1
ATOM 621 C C . ASP A 1 80 ? 2.079 -3.616 9.481 1.00 94.94 80 ASP A C 1
ATOM 623 O O . ASP A 1 80 ? 1.847 -4.262 8.458 1.00 94.94 80 ASP A O 1
ATOM 627 N N . ASP A 1 81 ? 1.288 -3.630 10.555 1.00 96.69 81 ASP A N 1
ATOM 628 C CA . ASP A 1 81 ? 0.074 -4.426 10.729 1.00 96.69 81 ASP A CA 1
ATOM 629 C C . ASP A 1 81 ? -0.820 -3.832 11.842 1.00 96.69 81 ASP A C 1
ATOM 631 O O . ASP A 1 81 ? -0.491 -2.815 12.467 1.00 96.69 81 ASP A O 1
ATOM 635 N N . TRP A 1 82 ? -1.962 -4.472 12.112 1.00 97.81 82 TRP A N 1
ATOM 636 C CA . TRP A 1 82 ? -2.875 -4.082 13.192 1.00 97.81 82 TRP A CA 1
ATOM 637 C C . TRP A 1 82 ? -2.226 -4.117 14.576 1.00 97.81 82 TRP A C 1
ATOM 639 O O . TRP A 1 82 ? -2.552 -3.301 15.441 1.00 97.81 82 TRP A O 1
ATOM 649 N N . SER A 1 83 ? -1.304 -5.050 14.809 1.00 97.06 83 SER A N 1
ATOM 650 C CA . SER A 1 83 ? -0.675 -5.251 16.111 1.00 97.06 83 SER A CA 1
ATOM 651 C C . SER A 1 83 ? 0.194 -4.058 16.521 1.00 97.06 83 SER A C 1
ATOM 653 O O . SER A 1 83 ? 0.213 -3.722 17.710 1.00 97.06 83 SER A O 1
ATOM 655 N N . ALA A 1 84 ? 0.801 -3.366 15.551 1.00 96.88 84 ALA A N 1
ATOM 656 C CA . ALA A 1 84 ? 1.636 -2.183 15.755 1.00 96.88 84 ALA A CA 1
ATOM 657 C C . ALA A 1 84 ? 0.866 -0.949 16.271 1.00 96.88 84 ALA A C 1
ATOM 659 O O . ALA A 1 84 ? 1.475 -0.030 16.821 1.00 96.88 84 ALA A O 1
ATOM 660 N N . MET A 1 85 ? -0.467 -0.922 16.158 1.00 97.56 85 MET A N 1
ATOM 661 C CA . MET A 1 85 ? -1.306 0.209 16.577 1.00 97.56 85 MET A CA 1
ATOM 662 C C . MET A 1 85 ? -1.536 0.226 18.100 1.00 97.56 85 MET A C 1
ATOM 664 O O . MET A 1 85 ? -2.655 0.070 18.588 1.00 97.56 85 MET A O 1
ATOM 668 N N . THR A 1 86 ? -0.470 0.404 18.884 1.00 96.50 86 THR A N 1
ATOM 669 C CA . THR A 1 86 ? -0.456 0.221 20.354 1.00 96.50 86 THR A CA 1
ATOM 670 C C . THR A 1 86 ? -1.390 1.146 21.132 1.00 96.50 86 THR A C 1
ATOM 672 O O . THR A 1 86 ? -1.758 0.844 22.264 1.00 96.50 86 THR A O 1
ATOM 675 N N . THR A 1 87 ? -1.825 2.249 20.525 1.00 96.12 87 THR A N 1
ATOM 676 C CA . THR A 1 87 ? -2.815 3.157 21.116 1.00 96.12 87 THR A CA 1
ATOM 677 C C . THR A 1 87 ? -4.256 2.631 21.031 1.00 96.12 87 THR A C 1
ATOM 679 O O . THR A 1 87 ? -5.166 3.291 21.528 1.00 96.12 87 THR A O 1
ATOM 682 N N . LEU A 1 88 ? -4.487 1.503 20.351 1.00 97.00 88 LEU A N 1
ATOM 683 C CA . LEU A 1 88 ? -5.781 0.827 20.267 1.00 97.00 88 LEU A CA 1
ATOM 684 C C . LEU A 1 88 ? -5.830 -0.358 21.249 1.00 97.00 88 LEU A C 1
ATOM 686 O O . LEU A 1 88 ? -4.842 -1.097 21.378 1.00 97.00 88 LEU A O 1
ATOM 690 N N . PRO A 1 89 ? -6.979 -0.610 21.905 1.00 96.69 89 PRO A N 1
ATOM 691 C CA . PRO A 1 89 ? -7.160 -1.798 22.730 1.00 96.69 89 PRO A CA 1
ATOM 692 C C . PRO A 1 89 ? -6.843 -3.086 21.967 1.00 96.69 89 PRO A C 1
ATOM 694 O O . PRO A 1 89 ? -7.101 -3.204 20.769 1.00 96.69 89 PRO A O 1
ATOM 697 N N . LYS A 1 90 ? -6.301 -4.086 22.671 1.00 97.50 90 LYS A N 1
ATOM 698 C CA . LYS A 1 90 ? -5.951 -5.383 22.068 1.00 97.50 90 LYS A CA 1
ATOM 699 C C . LYS A 1 90 ? -7.162 -6.080 21.434 1.00 97.50 90 LYS A C 1
ATOM 701 O O . LYS A 1 90 ? -7.010 -6.661 20.368 1.00 97.50 90 LYS A O 1
ATOM 706 N N . ALA A 1 91 ? -8.333 -5.989 22.069 1.00 97.19 91 ALA A N 1
ATOM 707 C CA . ALA A 1 91 ? -9.580 -6.541 21.539 1.00 97.19 91 ALA A CA 1
ATOM 708 C C . ALA A 1 91 ? -9.958 -5.889 20.199 1.00 97.19 91 ALA A C 1
ATOM 710 O O . ALA A 1 91 ? -10.118 -6.597 19.213 1.00 97.19 91 ALA A O 1
ATOM 711 N N . LEU A 1 92 ? -9.943 -4.551 20.127 1.00 97.31 92 LEU A N 1
ATOM 712 C CA . LEU A 1 92 ? -10.238 -3.831 18.887 1.00 97.31 92 LEU A CA 1
ATOM 713 C C . LEU A 1 92 ? -9.273 -4.207 17.752 1.00 97.31 92 LEU A C 1
ATOM 715 O O . LEU A 1 92 ? -9.702 -4.405 16.622 1.00 97.31 92 LEU A O 1
ATOM 719 N N . ARG A 1 93 ? -7.970 -4.340 18.039 1.00 98.12 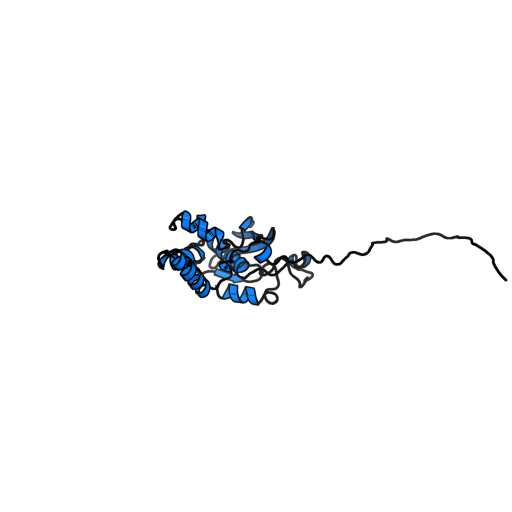93 ARG A N 1
ATOM 720 C CA . ARG A 1 93 ? -6.986 -4.780 17.032 1.00 98.12 93 ARG A CA 1
ATOM 721 C C . ARG A 1 93 ? -7.297 -6.175 16.482 1.00 98.12 93 ARG A C 1
ATOM 723 O O . ARG A 1 93 ? -7.116 -6.398 15.292 1.00 98.12 93 ARG A O 1
ATOM 730 N N . ALA A 1 94 ? -7.766 -7.091 17.330 1.00 97.62 94 ALA A N 1
ATOM 731 C CA . ALA A 1 94 ? -8.161 -8.432 16.904 1.00 97.62 94 ALA A CA 1
ATOM 732 C C . ALA A 1 94 ? -9.445 -8.415 16.057 1.00 97.62 94 ALA A C 1
ATOM 734 O O . ALA A 1 94 ? -9.521 -9.125 15.062 1.00 97.62 94 ALA A O 1
ATOM 735 N N . GLU A 1 95 ? -10.429 -7.587 16.412 1.00 97.31 95 GLU A N 1
ATOM 736 C CA . GLU A 1 95 ? -11.654 -7.428 15.617 1.00 97.31 95 GLU A CA 1
ATOM 737 C C . GLU A 1 95 ? -11.379 -6.798 14.245 1.00 97.31 95 GLU A C 1
ATOM 739 O O . GLU A 1 95 ? -11.948 -7.234 13.245 1.00 97.31 95 GLU A O 1
ATOM 744 N N . LEU A 1 96 ? -10.476 -5.813 14.179 1.00 97.69 96 LEU A N 1
ATOM 745 C CA . LEU A 1 96 ? -10.028 -5.229 12.913 1.00 97.69 96 LEU A CA 1
ATOM 746 C C . LEU A 1 96 ? -9.390 -6.293 12.014 1.00 97.69 96 LEU A C 1
ATOM 748 O O . LEU A 1 96 ? -9.762 -6.397 10.850 1.00 97.69 96 LEU A O 1
ATOM 752 N N . ASP A 1 97 ? -8.496 -7.123 12.557 1.00 97.06 97 ASP A N 1
ATOM 753 C CA . ASP A 1 97 ? -7.820 -8.186 11.800 1.00 97.06 97 ASP A CA 1
ATOM 754 C C . ASP A 1 97 ? -8.782 -9.274 11.289 1.00 97.06 97 ASP A C 1
ATOM 756 O O . ASP A 1 97 ? -8.526 -9.904 10.266 1.00 97.06 97 ASP A O 1
ATOM 760 N N . GLN A 1 98 ? -9.929 -9.470 11.942 1.00 96.44 98 GLN A N 1
ATOM 761 C CA . GLN A 1 98 ? -10.955 -10.412 11.479 1.00 96.44 98 GLN A CA 1
ATOM 762 C C . GLN A 1 98 ? -11.758 -9.903 10.278 1.00 96.44 98 GLN A C 1
ATOM 764 O O . GLN A 1 98 ? -12.297 -10.715 9.529 1.00 96.44 98 GLN A O 1
ATOM 769 N N . VAL A 1 99 ? -11.863 -8.584 10.095 1.00 96.75 99 VAL A N 1
ATOM 770 C CA . VAL A 1 99 ? -12.757 -7.972 9.095 1.00 96.75 99 VAL A CA 1
ATOM 771 C C . VAL A 1 99 ? -11.984 -7.313 7.960 1.00 96.75 99 VAL A C 1
ATOM 773 O O . VAL A 1 99 ? -12.413 -7.365 6.807 1.00 96.75 99 VAL A O 1
ATOM 776 N N . PHE A 1 100 ? -10.839 -6.716 8.274 1.00 97.12 100 PHE A N 1
ATOM 777 C CA . PHE A 1 100 ? -10.057 -5.908 7.356 1.00 97.12 100 PHE A CA 1
ATOM 778 C C . PHE A 1 100 ? -8.687 -6.533 7.118 1.00 97.12 100 PHE A C 1
ATOM 780 O O . PHE A 1 100 ? -7.878 -6.697 8.036 1.00 97.12 100 PHE A O 1
ATOM 787 N N . ARG A 1 101 ? -8.394 -6.831 5.853 1.00 95.94 101 ARG A N 1
ATOM 788 C CA . ARG A 1 101 ? -7.067 -7.274 5.439 1.00 95.94 101 ARG A CA 1
ATOM 789 C C . ARG A 1 101 ? -6.112 -6.085 5.478 1.00 95.94 101 ARG A C 1
ATOM 791 O O . ARG A 1 101 ? -6.284 -5.116 4.738 1.00 95.94 101 ARG A O 1
ATOM 798 N N . PHE A 1 102 ? -5.102 -6.193 6.331 1.00 96.44 102 PHE A N 1
ATOM 799 C CA . PHE A 1 102 ? -3.961 -5.291 6.416 1.00 96.44 102 PHE A CA 1
ATOM 800 C C . PHE A 1 102 ? -2.812 -6.038 7.104 1.00 96.44 102 PHE A C 1
ATOM 802 O O . PHE A 1 102 ? -3.031 -6.618 8.170 1.00 96.44 102 PHE A O 1
ATOM 809 N N . PRO A 1 103 ? -1.596 -6.039 6.545 1.00 96.19 103 PRO A N 1
ATOM 810 C CA . PRO A 1 103 ? -1.156 -5.368 5.315 1.00 96.19 103 PRO A CA 1
ATOM 811 C C . PRO A 1 103 ? -1.656 -6.043 4.019 1.00 96.19 103 PRO A C 1
ATOM 813 O O . PRO A 1 103 ? -2.200 -7.145 4.061 1.00 96.19 103 PRO A O 1
ATOM 816 N N . SER A 1 104 ? -1.450 -5.393 2.867 1.00 95.94 104 SER A N 1
ATOM 817 C CA . SER A 1 104 ? -1.725 -5.978 1.537 1.00 95.94 104 SER A CA 1
ATOM 818 C C . SER A 1 104 ? -0.517 -6.722 0.972 1.00 95.94 104 SER A C 1
ATOM 820 O O . SER A 1 104 ? -0.678 -7.678 0.218 1.00 95.94 104 SER A O 1
ATOM 822 N N . VAL A 1 105 ? 0.697 -6.321 1.361 1.00 97.44 105 VAL A N 1
ATOM 823 C CA . VAL A 1 105 ? 1.936 -7.018 1.000 1.00 97.44 105 VAL A CA 1
ATOM 824 C C . VAL A 1 105 ? 2.805 -7.273 2.230 1.00 97.44 105 VAL A C 1
ATOM 826 O O . VAL A 1 105 ? 2.725 -6.565 3.235 1.00 97.44 105 VAL A O 1
ATOM 829 N N . THR A 1 106 ? 3.678 -8.276 2.160 1.00 96.88 106 THR A N 1
ATOM 830 C CA . THR A 1 106 ? 4.645 -8.595 3.228 1.00 96.88 106 THR A CA 1
ATOM 831 C C . THR A 1 106 ? 6.064 -8.666 2.677 1.00 96.88 106 THR A C 1
ATOM 833 O O . THR A 1 106 ? 6.269 -9.073 1.537 1.00 96.88 106 THR A O 1
ATOM 836 N N . THR A 1 107 ? 7.067 -8.234 3.444 1.00 97.38 107 THR A N 1
ATOM 837 C CA . THR A 1 107 ? 8.469 -8.292 2.996 1.00 97.38 107 THR A CA 1
ATOM 838 C C . THR A 1 107 ? 8.979 -9.727 3.035 1.00 97.38 107 THR A C 1
ATOM 840 O O . THR A 1 107 ? 9.015 -10.331 4.103 1.00 97.38 107 THR A O 1
ATOM 843 N N . ALA A 1 108 ? 9.428 -10.251 1.895 1.00 97.81 108 ALA A N 1
ATOM 844 C CA . ALA A 1 108 ? 10.167 -11.511 1.838 1.00 97.81 108 ALA A CA 1
ATOM 845 C C . ALA A 1 108 ? 11.680 -11.303 1.846 1.00 97.81 108 ALA A C 1
ATOM 847 O O . ALA A 1 108 ? 12.397 -12.057 2.494 1.00 97.81 108 ALA A O 1
ATOM 848 N N . GLU A 1 109 ? 12.173 -10.295 1.129 1.00 98.19 109 GLU A N 1
ATOM 849 C CA . GLU A 1 109 ? 13.607 -10.045 1.011 1.00 98.19 109 GLU A CA 1
ATOM 850 C C . GLU A 1 109 ? 13.878 -8.554 0.813 1.00 98.19 109 GLU A C 1
ATOM 852 O O . GLU A 1 109 ? 13.081 -7.845 0.193 1.00 98.19 109 GLU A O 1
ATOM 857 N N . VAL A 1 110 ? 15.019 -8.087 1.321 1.00 98.06 110 VAL A N 1
ATOM 858 C CA . VAL A 1 110 ? 15.556 -6.752 1.049 1.00 98.06 110 VAL A CA 1
ATOM 859 C C . VAL A 1 110 ? 17.009 -6.901 0.628 1.00 98.06 110 VAL A C 1
ATOM 861 O O . VAL A 1 110 ? 17.789 -7.565 1.309 1.00 98.06 110 VAL A O 1
ATOM 864 N N . ARG A 1 111 ? 17.376 -6.271 -0.486 1.00 98.19 111 ARG A N 1
ATOM 865 C CA . ARG A 1 111 ? 18.762 -6.166 -0.945 1.00 98.19 111 ARG A CA 1
ATOM 866 C C . ARG A 1 111 ? 19.154 -4.710 -1.042 1.00 98.19 111 ARG A C 1
ATOM 868 O O . ARG A 1 111 ? 18.420 -3.918 -1.626 1.00 98.19 111 ARG A O 1
ATOM 875 N N . GLU A 1 112 ? 20.326 -4.388 -0.525 1.00 97.81 112 GLU A N 1
ATOM 876 C CA . GLU A 1 112 ? 20.891 -3.048 -0.592 1.00 97.81 112 GLU A CA 1
ATOM 877 C C . GLU A 1 112 ? 22.117 -3.041 -1.503 1.00 97.81 112 GLU A C 1
ATOM 879 O O . GLU A 1 112 ? 22.977 -3.920 -1.436 1.00 97.81 112 GLU A O 1
ATOM 884 N N . SER A 1 113 ? 22.150 -2.059 -2.394 1.00 97.75 113 SER A N 1
ATOM 885 C CA . SER A 1 113 ? 23.266 -1.763 -3.281 1.00 97.75 113 SER A CA 1
ATOM 886 C C . SER A 1 113 ? 24.220 -0.766 -2.620 1.00 97.75 113 SER A C 1
ATOM 888 O O . SER A 1 113 ? 23.849 -0.020 -1.718 1.00 97.75 113 SER A O 1
ATOM 890 N N . VAL A 1 114 ? 25.461 -0.715 -3.106 1.00 97.06 114 VAL A N 1
ATOM 891 C CA . VAL A 1 114 ? 26.519 0.180 -2.601 1.00 97.06 114 VAL A CA 1
ATOM 892 C C . VAL A 1 114 ? 26.187 1.670 -2.737 1.00 97.06 114 VAL A C 1
ATOM 894 O O . VAL A 1 114 ? 26.737 2.493 -2.013 1.00 97.06 114 VAL A O 1
ATOM 897 N N . ASP A 1 115 ? 25.297 2.023 -3.664 1.00 94.88 115 ASP A N 1
ATOM 898 C CA . ASP A 1 115 ? 24.798 3.385 -3.878 1.00 94.88 115 ASP A CA 1
ATOM 899 C C . ASP A 1 115 ? 23.616 3.746 -2.956 1.00 94.88 115 ASP A C 1
ATOM 901 O O . ASP A 1 115 ? 23.073 4.847 -3.044 1.00 94.88 115 ASP A O 1
ATOM 905 N N . GLY A 1 116 ? 23.224 2.829 -2.066 1.00 94.62 116 GLY A N 1
ATOM 906 C CA . GLY A 1 116 ? 22.085 2.960 -1.163 1.00 94.62 116 GLY A CA 1
ATOM 907 C C . GLY A 1 116 ? 20.748 2.561 -1.788 1.00 94.62 116 GLY A C 1
ATOM 908 O O . GLY A 1 116 ? 19.731 2.603 -1.098 1.00 94.62 116 GLY A O 1
ATOM 909 N N . THR A 1 117 ? 20.707 2.167 -3.066 1.00 97.06 117 THR A N 1
ATOM 910 C CA . THR A 1 117 ? 19.481 1.652 -3.687 1.00 97.06 117 THR A CA 1
ATOM 911 C C . THR A 1 117 ? 19.033 0.383 -2.968 1.00 97.06 117 THR A C 1
ATOM 913 O O . THR A 1 117 ? 19.799 -0.572 -2.838 1.00 97.06 117 THR A O 1
ATOM 916 N N . GLN A 1 118 ? 17.778 0.349 -2.525 1.00 97.75 118 GLN A N 1
ATOM 917 C CA . GLN A 1 118 ? 17.198 -0.790 -1.819 1.00 97.75 118 GLN A CA 1
ATOM 918 C C . GLN A 1 118 ? 16.111 -1.436 -2.674 1.00 97.75 118 GLN A C 1
ATOM 920 O O . GLN A 1 118 ? 15.116 -0.800 -3.025 1.00 97.75 118 GLN A O 1
ATOM 925 N N . LYS A 1 119 ? 16.294 -2.715 -3.002 1.00 98.38 119 LYS A N 1
ATOM 926 C CA . LYS A 1 119 ? 15.314 -3.537 -3.711 1.00 98.38 119 LYS A CA 1
ATOM 927 C C . LYS A 1 119 ? 14.579 -4.433 -2.726 1.00 98.38 119 LYS A C 1
ATOM 929 O O . LYS A 1 119 ? 15.206 -5.160 -1.958 1.00 98.38 119 LYS A O 1
ATOM 934 N N . TYR A 1 120 ? 13.258 -4.408 -2.793 1.00 98.50 120 TYR A N 1
ATOM 935 C CA . TYR A 1 120 ? 12.372 -5.178 -1.937 1.00 98.50 120 TYR A CA 1
ATOM 936 C C . TYR A 1 120 ? 11.653 -6.235 -2.757 1.00 98.50 120 TYR A C 1
ATOM 938 O O . TYR A 1 120 ? 11.117 -5.922 -3.817 1.00 98.50 120 TYR A O 1
ATOM 946 N N . LEU A 1 121 ? 11.613 -7.459 -2.238 1.00 98.62 121 LEU A N 1
ATOM 947 C CA . LEU A 1 121 ? 10.727 -8.513 -2.707 1.00 98.62 121 LEU A CA 1
ATOM 948 C C . LEU A 1 121 ? 9.530 -8.594 -1.764 1.00 98.62 121 LEU A C 1
ATOM 950 O O . LEU A 1 121 ? 9.685 -8.851 -0.565 1.00 98.62 121 LEU A O 1
ATOM 954 N N . TRP A 1 122 ? 8.339 -8.409 -2.315 1.00 98.50 122 TRP A N 1
ATOM 955 C CA . TRP A 1 122 ? 7.080 -8.487 -1.593 1.00 98.50 122 TRP A CA 1
ATOM 956 C C . TRP A 1 122 ? 6.365 -9.795 -1.894 1.00 98.50 122 TRP A C 1
ATOM 958 O O . TRP A 1 122 ? 6.323 -10.234 -3.042 1.00 98.50 122 TRP A O 1
ATOM 968 N N . ARG A 1 123 ? 5.767 -10.397 -0.869 1.00 98.12 123 ARG A N 1
ATOM 969 C CA . ARG A 1 123 ? 4.837 -11.518 -0.991 1.00 98.12 123 ARG A CA 1
ATOM 970 C C . ARG A 1 123 ? 3.408 -11.016 -0.925 1.00 98.12 123 ARG A C 1
ATOM 972 O O . ARG A 1 123 ? 3.059 -10.260 -0.012 1.00 98.12 123 ARG A O 1
ATOM 979 N N . LEU A 1 124 ? 2.622 -11.473 -1.890 1.00 97.19 124 LEU A N 1
ATOM 980 C CA . LEU A 1 124 ? 1.188 -11.243 -1.994 1.00 97.19 124 LEU A CA 1
ATOM 981 C C . LEU A 1 124 ? 0.427 -12.404 -1.343 1.00 97.19 124 LEU A C 1
ATOM 983 O O . LEU A 1 124 ? 0.987 -13.482 -1.120 1.00 97.19 124 LEU A O 1
ATOM 987 N N . ILE A 1 125 ? -0.853 -12.195 -1.039 1.00 94.75 125 ILE A N 1
ATOM 988 C CA . ILE A 1 125 ? -1.664 -13.186 -0.312 1.00 94.75 125 ILE A CA 1
ATOM 989 C C . ILE A 1 125 ? -1.878 -14.492 -1.090 1.00 94.75 125 ILE A C 1
ATOM 991 O O . ILE A 1 125 ? -2.026 -15.557 -0.499 1.00 94.75 125 ILE A O 1
ATOM 995 N N . ASP A 1 126 ? -1.842 -14.424 -2.417 1.00 93.88 126 ASP A N 1
ATOM 996 C CA . ASP A 1 126 ? -1.956 -15.570 -3.319 1.00 93.88 126 ASP A CA 1
ATOM 997 C C . ASP A 1 126 ? -0.615 -16.279 -3.578 1.00 93.88 126 ASP A C 1
ATOM 999 O O . ASP A 1 126 ? -0.537 -17.201 -4.389 1.00 93.88 126 ASP A O 1
ATOM 1003 N N . GLY A 1 127 ? 0.451 -15.869 -2.883 1.00 95.12 127 GLY A N 1
ATOM 1004 C CA . GLY A 1 127 ? 1.781 -16.474 -2.957 1.00 95.12 127 GLY A CA 1
ATOM 1005 C C . GLY A 1 127 ? 2.652 -15.972 -4.112 1.00 95.12 127 GLY A C 1
ATOM 1006 O O . GLY A 1 127 ? 3.857 -16.261 -4.127 1.00 95.12 127 GLY A O 1
ATOM 1007 N N . GLU A 1 128 ? 2.089 -15.192 -5.039 1.00 96.62 128 GLU A N 1
ATOM 1008 C CA . GLU A 1 128 ? 2.860 -14.458 -6.043 1.00 96.62 128 GLU A CA 1
ATOM 1009 C C . GLU A 1 128 ? 3.775 -13.419 -5.365 1.00 96.62 128 GLU A C 1
ATOM 1011 O O . GLU A 1 128 ? 3.669 -13.122 -4.166 1.00 96.62 128 GLU A O 1
ATOM 1016 N N . ALA A 1 129 ? 4.737 -12.900 -6.125 1.00 97.19 129 ALA A N 1
ATOM 1017 C CA . ALA A 1 129 ? 5.694 -11.928 -5.621 1.00 97.19 129 ALA A CA 1
ATOM 1018 C C . ALA A 1 129 ? 5.927 -10.799 -6.621 1.00 97.19 129 ALA A C 1
ATOM 1020 O O . ALA A 1 129 ? 5.934 -11.019 -7.834 1.00 97.19 129 ALA A O 1
ATOM 1021 N N . VAL A 1 130 ? 6.148 -9.601 -6.089 1.00 98.50 130 VAL A N 1
ATOM 1022 C CA . VAL A 1 130 ? 6.487 -8.406 -6.868 1.00 98.50 130 VAL A CA 1
ATOM 1023 C C . VAL A 1 130 ? 7.639 -7.660 -6.225 1.00 98.50 130 VAL A C 1
ATOM 1025 O O . VAL A 1 130 ? 7.899 -7.810 -5.032 1.00 98.50 130 VAL A O 1
ATOM 1028 N N . GLU A 1 131 ? 8.332 -6.850 -7.016 1.00 98.56 131 GLU A N 1
ATOM 1029 C CA . GLU A 1 131 ? 9.453 -6.052 -6.535 1.00 98.56 131 GLU A CA 1
ATOM 1030 C C . GLU A 1 131 ? 9.098 -4.564 -6.464 1.00 98.56 131 GLU A C 1
ATOM 1032 O O . GLU A 1 131 ? 8.317 -4.043 -7.261 1.00 98.56 131 GLU A O 1
ATOM 1037 N N . SER A 1 132 ? 9.712 -3.854 -5.524 1.00 98.69 132 SER A N 1
ATOM 1038 C CA . SER A 1 132 ? 9.794 -2.392 -5.575 1.00 98.69 132 SER A CA 1
ATOM 1039 C C . SER A 1 132 ? 11.207 -1.937 -5.263 1.00 98.69 132 SER A C 1
ATOM 1041 O O . SER A 1 132 ? 11.978 -2.656 -4.623 1.00 98.69 132 SER A O 1
ATOM 1043 N N . VAL A 1 133 ? 11.543 -0.723 -5.686 1.00 98.50 133 VAL A N 1
ATOM 1044 C CA . VAL A 1 133 ? 12.874 -0.154 -5.477 1.00 98.50 133 VAL A CA 1
ATOM 1045 C C . VAL A 1 133 ? 12.757 1.219 -4.836 1.00 98.50 133 VAL A C 1
ATOM 1047 O O . VAL A 1 133 ? 12.057 2.091 -5.343 1.00 98.50 133 VAL A O 1
ATOM 1050 N N . LEU A 1 134 ? 13.473 1.419 -3.735 1.00 97.69 134 LEU A N 1
ATOM 1051 C CA . LEU A 1 134 ? 13.759 2.729 -3.169 1.00 97.69 134 LEU A CA 1
ATOM 1052 C C . LEU A 1 134 ? 15.124 3.179 -3.690 1.00 97.69 134 LEU A C 1
ATOM 1054 O O . LEU A 1 134 ? 16.138 2.537 -3.428 1.00 97.69 134 LEU A O 1
ATOM 1058 N N . ILE A 1 135 ? 15.134 4.286 -4.423 1.00 96.88 135 ILE A N 1
ATOM 1059 C CA . ILE A 1 135 ? 16.325 4.884 -5.023 1.00 96.88 135 ILE A CA 1
ATOM 1060 C C . ILE A 1 135 ? 16.591 6.197 -4.282 1.00 96.88 135 ILE A C 1
ATOM 1062 O O . ILE A 1 135 ? 15.963 7.219 -4.598 1.00 96.88 135 ILE A O 1
ATOM 1066 N N . PRO A 1 136 ? 17.455 6.195 -3.254 1.00 94.25 136 PRO A N 1
ATOM 1067 C CA . PRO A 1 136 ? 17.762 7.406 -2.523 1.00 94.25 136 PRO A CA 1
ATOM 1068 C C . PRO A 1 136 ? 18.722 8.287 -3.318 1.00 94.25 136 PRO A C 1
ATOM 1070 O O . PRO A 1 136 ? 19.680 7.823 -3.931 1.00 94.25 136 PRO A O 1
ATOM 1073 N N . THR A 1 137 ? 18.508 9.596 -3.254 1.00 91.31 137 THR A N 1
ATOM 1074 C CA . THR A 1 137 ? 19.492 10.582 -3.718 1.00 91.31 137 THR A CA 1
ATOM 1075 C C . THR A 1 137 ? 19.770 11.593 -2.609 1.00 91.31 137 THR A C 1
ATOM 1077 O O . THR A 1 137 ? 19.196 11.530 -1.522 1.00 91.31 137 THR A O 1
ATOM 1080 N N . ARG A 1 138 ? 20.656 12.564 -2.862 1.00 87.12 138 ARG A N 1
ATOM 1081 C CA . ARG A 1 138 ? 20.984 13.606 -1.872 1.00 87.12 138 ARG A CA 1
ATOM 1082 C C . ARG A 1 138 ? 19.787 14.478 -1.491 1.00 87.12 138 ARG A C 1
ATOM 1084 O O . ARG A 1 138 ? 19.725 14.972 -0.371 1.00 87.12 138 ARG A O 1
ATOM 1091 N N . SER A 1 139 ? 18.884 14.730 -2.433 1.00 90.38 139 SER A N 1
ATOM 1092 C CA . SER A 1 139 ? 17.823 15.730 -2.289 1.00 90.38 139 SER A CA 1
ATOM 1093 C C . SER A 1 139 ? 16.422 15.123 -2.316 1.00 90.38 139 SER A C 1
ATOM 1095 O O . SER A 1 139 ? 15.498 15.727 -1.773 1.00 90.38 139 SER A O 1
ATOM 1097 N N . ARG A 1 140 ? 16.253 13.940 -2.912 1.00 92.88 140 ARG A N 1
ATOM 1098 C CA . ARG A 1 140 ? 14.952 13.321 -3.178 1.00 92.88 140 ARG A CA 1
ATOM 1099 C C . ARG A 1 140 ? 15.053 11.799 -3.191 1.00 92.88 140 ARG A C 1
ATOM 1101 O O . ARG A 1 140 ? 16.012 11.268 -3.739 1.00 92.88 140 ARG A O 1
ATOM 1108 N N . ASP A 1 141 ? 14.041 11.109 -2.690 1.00 94.81 141 ASP A N 1
ATOM 1109 C CA . ASP A 1 141 ? 13.945 9.654 -2.842 1.00 94.81 141 ASP A CA 1
ATOM 1110 C C . ASP A 1 141 ? 12.968 9.314 -3.981 1.00 94.81 141 ASP A C 1
ATOM 1112 O O . ASP A 1 141 ? 11.955 9.993 -4.154 1.00 94.81 141 ASP A O 1
ATOM 1116 N N . THR A 1 142 ? 13.261 8.293 -4.788 1.00 97.25 142 THR A N 1
ATOM 1117 C CA . THR A 1 142 ? 12.342 7.796 -5.830 1.00 97.25 142 THR A CA 1
ATOM 1118 C C . THR A 1 142 ? 11.901 6.379 -5.503 1.00 97.25 142 THR A C 1
ATOM 1120 O O . THR A 1 142 ? 12.731 5.518 -5.227 1.00 97.25 142 THR A O 1
ATOM 1123 N N . LEU A 1 143 ? 10.594 6.143 -5.533 1.00 97.94 143 LEU A N 1
ATOM 1124 C CA . LEU A 1 143 ? 9.959 4.859 -5.269 1.00 97.94 143 LEU A CA 1
ATOM 1125 C C . LEU A 1 143 ? 9.481 4.278 -6.597 1.00 97.94 143 LEU A C 1
ATOM 1127 O O . LEU A 1 143 ? 8.555 4.804 -7.208 1.00 97.94 143 LEU A O 1
ATOM 1131 N N . CYS A 1 144 ? 10.126 3.213 -7.050 1.00 98.62 144 CYS A N 1
ATOM 1132 C CA . CYS A 1 144 ? 9.713 2.450 -8.217 1.00 98.62 144 CYS A CA 1
ATOM 1133 C C . CYS A 1 144 ? 8.801 1.310 -7.764 1.00 98.62 144 CYS A C 1
ATOM 1135 O O . CYS A 1 144 ? 9.257 0.412 -7.053 1.00 98.62 144 CYS A O 1
ATOM 1137 N N . VAL A 1 145 ? 7.525 1.362 -8.140 1.00 98.69 145 VAL A N 1
ATOM 1138 C CA . VAL A 1 145 ? 6.498 0.411 -7.690 1.00 98.69 145 VAL A CA 1
ATOM 1139 C C . VAL A 1 145 ? 5.918 -0.389 -8.852 1.00 98.69 145 VAL A C 1
ATOM 1141 O O . VAL A 1 145 ? 5.859 0.082 -9.991 1.00 98.69 145 VAL A O 1
ATOM 1144 N N . SER A 1 146 ? 5.519 -1.620 -8.550 1.00 98.75 146 SER A N 1
ATOM 1145 C CA . SER A 1 146 ? 4.894 -2.551 -9.487 1.00 98.75 146 SER A CA 1
ATOM 1146 C C . SER A 1 146 ? 3.383 -2.338 -9.541 1.00 98.75 146 SER A C 1
ATOM 1148 O O . SER A 1 146 ? 2.771 -2.002 -8.527 1.00 98.75 146 SER A O 1
ATOM 1150 N N . SER A 1 147 ? 2.787 -2.580 -10.709 1.00 98.50 147 SER A N 1
ATOM 1151 C CA . SER A 1 147 ? 1.339 -2.532 -10.955 1.00 98.50 147 SER A CA 1
ATOM 1152 C C . SER A 1 147 ? 0.741 -3.902 -11.288 1.00 98.50 147 SER A C 1
ATOM 1154 O O . SER A 1 147 ? -0.473 -4.067 -11.195 1.00 98.50 147 SER A O 1
ATOM 11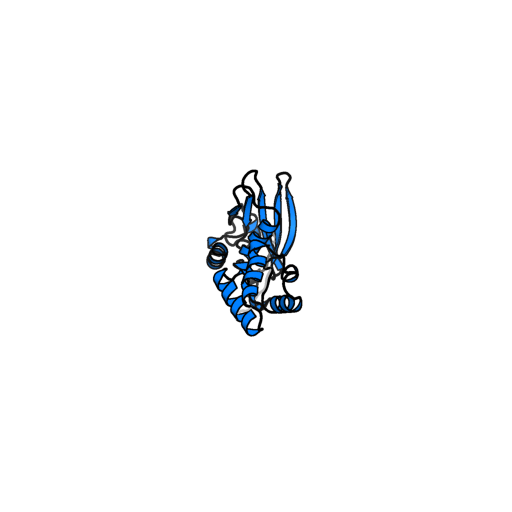56 N N . GLN A 1 148 ? 1.554 -4.895 -11.656 1.00 98.06 148 GLN A N 1
ATOM 1157 C CA . GLN A 1 148 ? 1.103 -6.257 -11.958 1.00 98.06 148 GLN A CA 1
ATOM 1158 C C . GLN A 1 148 ? 2.090 -7.295 -11.406 1.00 98.06 148 GLN A C 1
ATOM 1160 O O . GLN A 1 148 ? 3.291 -7.041 -11.276 1.00 98.06 148 GLN A O 1
ATOM 1165 N N . ALA A 1 149 ? 1.590 -8.499 -11.126 1.00 97.19 149 ALA A N 1
ATOM 1166 C CA . ALA A 1 149 ? 2.433 -9.670 -10.929 1.00 97.19 149 ALA A CA 1
ATOM 1167 C C . ALA A 1 149 ? 2.809 -10.241 -12.306 1.00 97.19 149 ALA A C 1
ATOM 1169 O O . ALA A 1 149 ? 2.009 -10.908 -12.972 1.00 97.19 149 ALA A O 1
ATOM 1170 N N . GLY A 1 150 ? 4.030 -9.939 -12.750 1.00 95.56 150 GLY A N 1
ATOM 1171 C CA . GLY A 1 150 ? 4.472 -10.201 -14.122 1.00 95.56 150 GLY A CA 1
ATOM 1172 C C . GLY A 1 150 ? 4.013 -9.116 -15.103 1.00 95.56 150 GLY A C 1
ATOM 1173 O O . GLY A 1 150 ? 3.640 -8.027 -14.682 1.00 95.56 150 GLY A O 1
ATOM 1174 N N . CYS A 1 151 ? 4.077 -9.368 -16.414 1.00 96.00 151 CYS A N 1
ATOM 1175 C CA . CYS A 1 151 ? 3.620 -8.411 -17.433 1.00 96.00 151 CYS A CA 1
ATOM 1176 C C . CYS A 1 151 ? 3.172 -9.123 -18.717 1.00 96.00 151 CYS A C 1
ATOM 1178 O O . CYS A 1 151 ? 3.845 -10.039 -19.192 1.00 96.00 151 CYS A O 1
ATOM 1180 N N . ALA A 1 152 ? 2.041 -8.693 -19.288 1.00 91.06 152 ALA A N 1
ATOM 1181 C CA . ALA A 1 152 ? 1.442 -9.314 -20.475 1.00 91.06 152 ALA A CA 1
ATOM 1182 C C . ALA A 1 152 ? 2.088 -8.883 -21.801 1.00 91.06 152 ALA A C 1
ATOM 1184 O O . ALA A 1 152 ? 1.963 -9.597 -22.792 1.00 91.06 152 ALA A O 1
ATOM 1185 N N . LEU A 1 153 ? 2.792 -7.745 -21.829 1.00 93.56 153 LEU A N 1
ATOM 1186 C CA . LEU A 1 153 ? 3.348 -7.189 -23.069 1.00 93.56 153 LEU A CA 1
ATOM 1187 C C . LEU A 1 153 ? 4.535 -7.983 -23.629 1.00 93.56 153 LEU A C 1
ATOM 1189 O O . LEU A 1 153 ? 4.854 -7.837 -24.805 1.00 93.56 153 LEU A O 1
ATOM 1193 N N . ALA A 1 154 ? 5.189 -8.807 -22.803 1.00 90.56 154 ALA A N 1
ATOM 1194 C CA . ALA A 1 154 ? 6.286 -9.687 -23.216 1.00 90.56 154 ALA A CA 1
ATOM 1195 C C . ALA A 1 154 ? 7.398 -8.984 -24.033 1.00 90.56 154 ALA A C 1
ATOM 1197 O O . ALA A 1 154 ? 7.952 -9.556 -24.972 1.00 90.56 154 ALA A O 1
ATOM 1198 N N . CYS A 1 155 ? 7.742 -7.739 -23.680 1.00 94.62 155 CYS A N 1
ATOM 1199 C CA . CYS A 1 155 ? 8.803 -6.984 -24.349 1.00 94.62 155 CYS A CA 1
ATOM 1200 C C . CYS A 1 155 ? 10.128 -7.767 -24.322 1.00 94.62 155 CYS A C 1
ATOM 1202 O O . CYS A 1 155 ? 10.593 -8.152 -23.250 1.00 94.62 155 CYS A O 1
ATOM 1204 N N . ALA A 1 156 ? 10.767 -7.952 -25.482 1.00 93.62 156 ALA A N 1
ATOM 1205 C CA . ALA A 1 156 ? 11.908 -8.864 -25.653 1.00 93.62 156 ALA A CA 1
ATOM 1206 C C . ALA A 1 156 ? 13.131 -8.561 -24.761 1.00 93.62 156 ALA A C 1
ATOM 1208 O O . ALA A 1 156 ? 13.928 -9.449 -24.477 1.00 93.62 156 ALA A O 1
ATOM 1209 N N . PHE A 1 157 ? 13.283 -7.313 -24.317 1.00 95.12 157 PHE A N 1
ATOM 1210 C CA . PHE A 1 157 ? 14.378 -6.856 -23.455 1.00 95.12 157 PHE A CA 1
ATOM 1211 C C . PHE A 1 157 ? 14.004 -6.802 -21.962 1.00 95.12 157 PHE A C 1
ATOM 1213 O O . PHE A 1 157 ? 14.837 -6.442 -21.133 1.00 95.12 157 PHE A O 1
ATOM 1220 N N . CYS A 1 158 ? 12.752 -7.103 -21.600 1.00 95.75 158 CYS A N 1
ATOM 1221 C CA . CYS A 1 158 ? 12.240 -6.947 -20.242 1.00 95.75 158 CYS A CA 1
ATOM 1222 C C . CYS A 1 158 ? 12.176 -8.298 -19.521 1.00 95.75 158 CYS A C 1
ATOM 1224 O O . CYS A 1 158 ? 11.394 -9.172 -19.895 1.00 95.75 158 CYS A O 1
ATOM 1226 N N . ALA A 1 159 ? 12.930 -8.444 -18.426 1.00 94.06 159 ALA A N 1
ATOM 1227 C CA . ALA A 1 159 ? 12.905 -9.655 -17.603 1.00 94.06 159 ALA A CA 1
ATOM 1228 C C . ALA A 1 159 ? 11.493 -9.984 -17.079 1.00 94.06 159 ALA A C 1
ATOM 1230 O O . ALA A 1 159 ? 11.080 -11.139 -17.114 1.00 94.06 159 ALA A O 1
ATOM 1231 N N . THR A 1 160 ? 10.713 -8.972 -16.682 1.00 93.06 160 THR A N 1
ATOM 1232 C CA . THR A 1 160 ? 9.318 -9.149 -16.243 1.00 93.06 160 THR A CA 1
ATOM 1233 C C . THR A 1 160 ? 8.441 -9.757 -17.340 1.00 93.06 160 THR A C 1
ATOM 1235 O O . THR A 1 160 ? 7.585 -10.589 -17.049 1.00 93.06 160 THR A O 1
ATOM 1238 N N . GLY A 1 161 ? 8.678 -9.389 -18.604 1.00 88.62 161 GLY A N 1
ATOM 1239 C CA . GLY A 1 161 ? 7.975 -9.962 -19.752 1.00 88.62 161 GLY A CA 1
ATOM 1240 C C . GLY A 1 161 ? 8.253 -11.457 -19.939 1.00 88.62 161 GLY A C 1
ATOM 1241 O O . GLY A 1 161 ? 7.360 -12.196 -20.344 1.00 88.62 161 GLY A O 1
ATOM 1242 N N . LEU A 1 162 ? 9.453 -11.927 -19.573 1.00 89.19 162 LEU A N 1
ATOM 1243 C CA . LEU A 1 162 ? 9.826 -13.347 -19.647 1.00 89.19 162 LEU A CA 1
ATOM 1244 C C . LEU A 1 162 ? 9.102 -14.209 -18.603 1.00 89.19 162 LEU A C 1
ATOM 1246 O O . LEU A 1 162 ? 8.878 -15.396 -18.835 1.00 89.19 162 LEU A O 1
ATOM 1250 N N . PHE A 1 163 ? 8.720 -13.633 -17.460 1.00 85.94 163 PHE A N 1
ATOM 1251 C CA . PHE A 1 163 ? 7.986 -14.353 -16.411 1.00 85.94 163 PHE A CA 1
ATOM 1252 C C . PHE A 1 163 ? 6.506 -14.579 -16.753 1.00 85.94 163 PHE A C 1
ATOM 1254 O O . PHE A 1 163 ? 5.836 -15.389 -16.099 1.00 85.94 163 PHE A O 1
ATOM 1261 N N . GLY A 1 164 ? 6.022 -13.908 -17.804 1.00 90.25 164 GLY A N 1
ATOM 1262 C CA . GLY A 1 164 ? 4.627 -13.895 -18.217 1.00 90.25 164 GLY A CA 1
ATOM 1263 C C . GLY A 1 164 ? 3.737 -13.120 -17.247 1.00 90.25 164 GLY A C 1
ATOM 1264 O O . GLY A 1 164 ? 4.155 -12.702 -16.170 1.00 90.25 164 GLY A O 1
ATOM 1265 N N . PHE A 1 165 ? 2.482 -12.927 -17.635 1.00 95.31 165 PHE A N 1
ATOM 1266 C CA . PHE A 1 165 ? 1.470 -12.292 -16.796 1.00 95.31 165 PHE A CA 1
ATOM 1267 C C . PHE A 1 165 ? 0.837 -13.291 -15.822 1.00 95.31 165 PHE A C 1
ATOM 1269 O O . PHE A 1 165 ? 0.538 -14.431 -16.197 1.00 95.31 165 PHE A O 1
ATOM 1276 N N . ARG A 1 166 ? 0.616 -12.861 -14.575 1.00 95.06 166 ARG A N 1
ATOM 1277 C CA . ARG A 1 166 ? -0.147 -13.613 -13.568 1.00 95.06 166 ARG A CA 1
ATOM 1278 C C . ARG A 1 166 ? -1.486 -12.954 -13.305 1.00 95.06 166 ARG A C 1
ATOM 1280 O O . ARG A 1 166 ? -2.505 -13.584 -13.558 1.00 95.06 166 ARG A O 1
ATOM 1287 N N . ARG A 1 167 ? -1.465 -11.717 -12.813 1.00 95.75 167 ARG A N 1
ATOM 1288 C CA . ARG A 1 167 ? -2.649 -10.903 -12.542 1.00 95.75 167 ARG A CA 1
ATOM 1289 C C . ARG A 1 167 ? -2.266 -9.449 -12.313 1.00 95.75 167 ARG A C 1
ATOM 1291 O O . ARG A 1 167 ? -1.102 -9.126 -12.059 1.00 95.75 167 ARG A O 1
ATOM 1298 N N . ASP A 1 168 ? -3.284 -8.613 -12.312 1.00 97.50 168 ASP A N 1
ATOM 1299 C CA . ASP A 1 168 ? -3.205 -7.253 -11.813 1.00 97.50 168 ASP A CA 1
ATOM 1300 C C . ASP A 1 168 ? -3.034 -7.222 -10.293 1.00 97.50 168 ASP A C 1
ATOM 1302 O O . ASP A 1 168 ? -3.519 -8.106 -9.574 1.00 97.50 168 ASP A O 1
ATOM 1306 N N . LEU A 1 169 ? -2.323 -6.202 -9.812 1.00 98.25 169 LEU A N 1
ATOM 1307 C CA . LEU A 1 169 ? -2.305 -5.872 -8.392 1.00 98.25 169 LEU A CA 1
ATOM 1308 C C . LEU A 1 169 ? -3.548 -5.064 -8.031 1.00 98.25 169 LEU A C 1
ATOM 1310 O O . LEU A 1 169 ? -4.012 -4.246 -8.829 1.00 98.25 169 LEU A O 1
ATOM 1314 N N . THR A 1 170 ? -4.062 -5.254 -6.822 1.00 98.12 170 THR A N 1
ATOM 1315 C CA . THR A 1 170 ? -5.109 -4.377 -6.293 1.00 98.12 170 THR A CA 1
ATOM 1316 C C . THR A 1 170 ? -4.550 -2.995 -5.977 1.00 98.12 170 THR A C 1
ATOM 1318 O O . THR A 1 170 ? -3.337 -2.816 -5.820 1.00 98.12 170 THR A O 1
ATOM 1321 N N . ALA A 1 171 ? -5.434 -2.008 -5.826 1.00 98.25 171 ALA A N 1
ATOM 1322 C CA . ALA A 1 171 ? -5.031 -0.686 -5.357 1.00 98.25 171 ALA A CA 1
ATOM 1323 C C . ALA A 1 171 ? -4.267 -0.775 -4.022 1.00 98.25 171 ALA A C 1
ATOM 1325 O O . ALA A 1 171 ? -3.201 -0.178 -3.882 1.00 98.25 171 ALA A O 1
ATOM 1326 N N . GLY A 1 172 ? -4.737 -1.606 -3.088 1.00 98.06 172 GLY A N 1
ATOM 1327 C CA . GL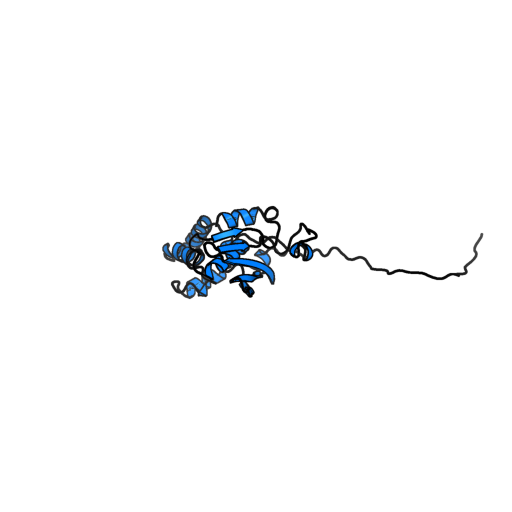Y A 1 172 ? -4.089 -1.834 -1.800 1.00 98.06 172 GLY A CA 1
ATOM 1328 C C . GLY A 1 172 ? -2.687 -2.425 -1.909 1.00 98.06 172 GLY A C 1
ATOM 1329 O O . GLY A 1 172 ? -1.780 -1.963 -1.224 1.00 98.06 172 GLY A O 1
ATOM 1330 N N . GLU A 1 173 ? -2.460 -3.384 -2.808 1.00 98.56 173 GLU A N 1
ATOM 1331 C CA . GLU A 1 173 ? -1.122 -3.936 -3.060 1.00 98.56 173 GLU A CA 1
ATOM 1332 C C . GLU A 1 173 ? -0.1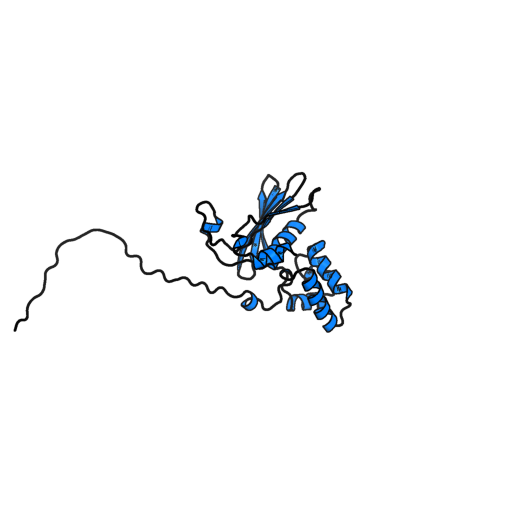58 -2.900 -3.668 1.00 98.56 173 GLU A C 1
ATOM 1334 O O . GLU A 1 173 ? 1.041 -2.928 -3.381 1.00 98.56 173 GLU A O 1
ATOM 1339 N N . ILE A 1 174 ? -0.655 -1.960 -4.480 1.00 98.75 174 ILE A N 1
ATOM 1340 C CA . ILE A 1 174 ? 0.142 -0.849 -5.030 1.00 98.75 174 ILE A CA 1
ATOM 1341 C C . ILE A 1 174 ? 0.463 0.176 -3.930 1.00 98.75 174 ILE A C 1
ATOM 1343 O O . ILE A 1 174 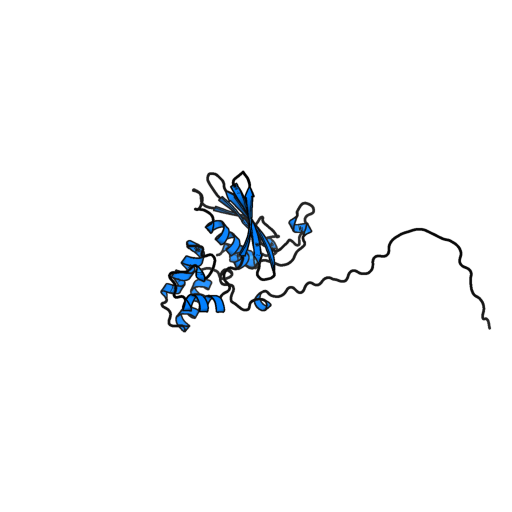? 1.625 0.547 -3.742 1.00 98.75 174 ILE A O 1
ATOM 1347 N N . VAL A 1 175 ? -0.544 0.597 -3.161 1.00 98.38 175 VAL A N 1
ATOM 1348 C CA . VAL A 1 175 ? -0.405 1.569 -2.063 1.00 98.38 175 VAL A CA 1
ATOM 1349 C C . VAL A 1 175 ? 0.530 1.044 -0.973 1.00 98.38 175 VAL A C 1
ATOM 1351 O O . VAL A 1 175 ? 1.386 1.780 -0.476 1.00 98.38 175 VAL A O 1
ATOM 1354 N N . ASP A 1 176 ? 0.423 -0.235 -0.608 1.00 98.44 176 ASP A N 1
ATOM 1355 C CA . ASP A 1 176 ? 1.218 -0.798 0.484 1.00 98.44 176 ASP A CA 1
ATOM 1356 C C . ASP A 1 176 ? 2.708 -0.906 0.125 1.00 98.44 176 ASP A C 1
ATOM 1358 O O . ASP A 1 176 ? 3.552 -0.734 1.005 1.00 98.44 176 ASP A O 1
ATOM 1362 N N . GLN A 1 177 ? 3.063 -1.072 -1.160 1.00 98.62 177 GLN A N 1
ATOM 1363 C CA . GLN A 1 177 ? 4.454 -0.929 -1.616 1.00 98.62 177 GLN A CA 1
ATOM 1364 C C . GLN A 1 177 ? 4.992 0.466 -1.266 1.00 98.62 177 GLN A C 1
ATOM 1366 O O . GLN A 1 177 ? 6.024 0.589 -0.604 1.00 98.62 177 GLN A O 1
ATOM 1371 N N . VAL A 1 178 ? 4.271 1.527 -1.647 1.00 97.44 178 VAL A N 1
ATOM 1372 C CA . VAL A 1 178 ? 4.663 2.919 -1.371 1.00 97.44 178 VAL A CA 1
ATOM 1373 C C . VAL A 1 178 ? 4.792 3.150 0.132 1.00 97.44 178 VAL A C 1
ATOM 1375 O O . VAL A 1 178 ? 5.839 3.593 0.605 1.00 97.44 178 VAL A O 1
ATOM 1378 N N . ARG A 1 179 ? 3.753 2.797 0.894 1.00 96.62 179 ARG A N 1
ATOM 1379 C CA . ARG A 1 179 ? 3.661 2.986 2.347 1.00 96.62 179 ARG A CA 1
ATOM 1380 C C . ARG A 1 179 ? 4.808 2.304 3.093 1.00 96.62 179 ARG A C 1
ATOM 1382 O O . ARG A 1 179 ? 5.417 2.907 3.979 1.00 96.62 179 ARG A O 1
ATOM 1389 N N . ARG A 1 180 ? 5.145 1.073 2.698 1.00 96.31 180 ARG A N 1
ATOM 1390 C CA . ARG A 1 180 ? 6.225 0.289 3.306 1.00 96.31 180 ARG A CA 1
ATOM 1391 C C . ARG A 1 180 ? 7.611 0.789 2.944 1.00 96.31 180 ARG A C 1
ATOM 1393 O O . ARG A 1 180 ? 8.478 0.716 3.806 1.00 96.31 180 ARG A O 1
ATOM 1400 N N . LEU A 1 181 ? 7.841 1.286 1.726 1.00 96.00 181 LEU A N 1
ATOM 1401 C CA . LEU A 1 181 ? 9.116 1.922 1.357 1.00 96.00 181 LEU A CA 1
ATOM 1402 C C . LEU A 1 181 ? 9.311 3.234 2.119 1.00 96.00 181 LEU A C 1
ATOM 1404 O O . LEU A 1 181 ? 10.371 3.509 2.676 1.00 96.00 181 LEU A O 1
ATOM 1408 N N . LEU A 1 182 ? 8.240 4.013 2.203 1.00 94.06 182 LEU A N 1
ATOM 1409 C CA . LEU A 1 182 ? 8.172 5.260 2.939 1.00 94.06 182 LEU A CA 1
ATOM 1410 C C . LEU A 1 182 ? 8.438 5.094 4.447 1.00 94.06 182 LEU A C 1
ATOM 1412 O O . LEU A 1 182 ? 8.912 6.027 5.091 1.00 94.06 182 LEU A O 1
ATOM 1416 N N . ALA A 1 183 ? 8.154 3.932 5.035 1.00 93.12 183 ALA A N 1
ATOM 1417 C CA . ALA A 1 183 ? 8.445 3.652 6.443 1.00 93.12 183 ALA A CA 1
ATOM 1418 C C . ALA A 1 183 ? 9.944 3.425 6.738 1.00 93.12 183 ALA A C 1
ATOM 1420 O O . ALA A 1 183 ? 10.342 3.408 7.900 1.00 93.12 183 ALA A O 1
ATOM 1421 N N . ARG A 1 184 ? 10.789 3.227 5.715 1.00 88.81 184 ARG A N 1
ATOM 1422 C CA . ARG A 1 184 ? 12.179 2.753 5.893 1.00 88.81 184 ARG A CA 1
ATOM 1423 C C . ARG A 1 184 ? 13.172 3.846 6.234 1.00 88.81 184 ARG A C 1
ATOM 1425 O O . ARG A 1 184 ? 14.208 3.564 6.828 1.00 88.81 184 ARG A O 1
ATOM 1432 N N . ARG A 1 185 ? 12.863 5.085 5.871 1.00 84.06 185 ARG A N 1
ATOM 1433 C CA . ARG A 1 185 ? 13.697 6.245 6.172 1.00 84.06 185 ARG A CA 1
ATOM 1434 C C . ARG A 1 185 ? 12.846 7.506 6.246 1.00 84.06 185 ARG A C 1
ATOM 1436 O O . ARG A 1 185 ? 11.792 7.568 5.608 1.00 84.06 185 ARG A O 1
ATOM 1443 N N . PRO A 1 186 ? 13.298 8.528 6.988 1.00 81.62 186 PRO A N 1
ATOM 1444 C CA . PRO A 1 186 ? 12.712 9.853 6.890 1.00 81.62 186 PRO A CA 1
ATOM 1445 C C . PRO A 1 186 ? 12.708 10.320 5.427 1.00 81.62 186 PRO A C 1
ATOM 1447 O O . PRO A 1 186 ? 13.688 10.068 4.718 1.00 81.62 186 PRO A O 1
ATOM 1450 N N . PRO A 1 187 ? 11.645 11.002 4.964 1.00 74.56 187 PRO A N 1
ATOM 1451 C CA . PRO A 1 187 ? 11.620 11.550 3.616 1.00 74.56 187 PRO A CA 1
ATOM 1452 C C . PRO A 1 187 ? 12.832 12.450 3.369 1.00 74.56 187 PRO A C 1
ATOM 1454 O O . PRO A 1 187 ? 13.193 13.267 4.221 1.00 74.56 187 PRO A O 1
ATOM 1457 N N . ALA A 1 188 ? 13.438 12.335 2.187 1.00 81.62 188 ALA A N 1
ATOM 1458 C CA . ALA A 1 188 ? 14.458 13.278 1.751 1.00 81.62 188 ALA A CA 1
ATOM 1459 C C . ALA A 1 188 ? 13.929 14.727 1.747 1.00 81.62 188 ALA A C 1
ATOM 1461 O O . ALA A 1 188 ? 12.724 14.978 1.685 1.00 81.62 188 ALA A O 1
ATOM 1462 N N . ARG A 1 189 ? 14.847 15.704 1.770 1.00 81.25 189 ARG A N 1
ATOM 1463 C CA . ARG A 1 189 ? 14.534 17.140 1.907 1.00 81.25 189 ARG A CA 1
ATOM 1464 C C . ARG A 1 189 ? 13.469 17.645 0.928 1.00 81.25 189 ARG A C 1
ATOM 1466 O O . ARG A 1 189 ? 12.672 18.500 1.295 1.00 81.25 189 ARG A O 1
ATOM 1473 N N . HIS A 1 190 ? 13.469 17.153 -0.309 1.00 87.75 190 HIS A N 1
ATOM 1474 C CA . HIS A 1 190 ? 12.515 17.556 -1.347 1.00 87.75 190 HIS A CA 1
ATOM 1475 C C . HIS A 1 190 ? 11.372 16.549 -1.550 1.00 87.75 190 HIS A C 1
ATOM 1477 O O . HIS A 1 190 ? 10.699 16.579 -2.582 1.00 87.75 190 HIS A O 1
ATOM 1483 N N . GLY A 1 191 ? 11.150 15.677 -0.567 1.00 88.06 191 GLY A N 1
ATOM 1484 C CA . GLY A 1 191 ? 10.111 14.660 -0.574 1.00 88.06 191 GLY A CA 1
ATOM 1485 C C . GLY A 1 191 ? 10.478 13.437 -1.407 1.00 88.06 191 GLY A C 1
ATOM 1486 O O . GLY A 1 191 ? 11.654 13.088 -1.567 1.00 88.06 191 GLY A O 1
ATOM 1487 N N . VAL A 1 192 ? 9.439 12.787 -1.927 1.00 93.25 192 VAL A N 1
ATOM 1488 C CA . VAL A 1 192 ? 9.543 11.551 -2.703 1.00 93.25 192 VAL A CA 1
ATOM 1489 C C . VAL A 1 192 ? 8.927 11.715 -4.088 1.00 93.25 192 VAL A C 1
ATOM 1491 O O . VAL A 1 192 ? 7.987 12.486 -4.263 1.00 93.25 192 VAL A O 1
ATOM 1494 N N . ASN A 1 193 ? 9.446 10.975 -5.060 1.00 96.12 193 ASN A N 1
ATOM 1495 C CA . ASN A 1 193 ? 8.758 10.691 -6.315 1.00 96.12 193 ASN A CA 1
ATOM 1496 C C . ASN A 1 193 ? 8.254 9.252 -6.279 1.00 96.12 193 ASN A C 1
ATOM 1498 O O . ASN A 1 193 ? 8.965 8.372 -5.800 1.00 96.12 193 ASN A O 1
ATOM 1502 N N . VAL A 1 194 ? 7.077 9.002 -6.840 1.00 97.56 194 VAL A N 1
ATOM 1503 C CA . VAL A 1 194 ? 6.588 7.646 -7.101 1.00 97.56 194 VAL A CA 1
ATOM 1504 C C . VAL A 1 194 ? 6.540 7.456 -8.609 1.00 97.56 194 VAL A C 1
ATOM 1506 O O . VAL A 1 194 ? 6.017 8.310 -9.323 1.00 97.56 194 VAL A O 1
ATOM 1509 N N . VAL A 1 195 ? 7.123 6.363 -9.095 1.00 98.50 195 VAL A N 1
ATOM 1510 C CA . VAL A 1 195 ? 7.113 5.983 -10.508 1.00 98.50 195 VAL A CA 1
ATOM 1511 C C . VAL A 1 195 ? 6.586 4.559 -10.646 1.00 98.50 195 VAL A C 1
ATOM 1513 O O . VAL A 1 195 ? 7.025 3.645 -9.948 1.00 98.50 195 VAL A O 1
ATOM 1516 N N . PHE A 1 196 ? 5.656 4.355 -11.573 1.00 98.38 196 PHE A N 1
ATOM 1517 C CA . PHE A 1 196 ? 5.075 3.044 -11.876 1.00 98.38 196 PHE A CA 1
ATOM 1518 C C . PHE A 1 196 ? 5.910 2.342 -12.952 1.00 98.38 196 PHE A C 1
ATOM 1520 O O . PHE A 1 196 ? 5.452 2.098 -14.061 1.00 98.38 196 PHE A O 1
ATOM 1527 N N . MET A 1 197 ? 7.185 2.112 -12.635 1.00 98.31 197 MET A N 1
ATOM 1528 C CA . MET A 1 197 ? 8.185 1.519 -13.537 1.00 98.31 197 MET A CA 1
ATOM 1529 C C . MET A 1 197 ? 8.701 0.167 -13.023 1.00 98.31 197 MET A C 1
ATOM 1531 O O . MET A 1 197 ? 9.771 -0.287 -13.429 1.00 98.31 197 MET A O 1
ATOM 1535 N N . GLY A 1 198 ? 7.980 -0.442 -12.076 1.00 98.06 198 GLY A N 1
ATOM 1536 C CA . GLY A 1 198 ? 8.280 -1.771 -11.562 1.00 98.06 198 GLY A CA 1
ATOM 1537 C C . GLY A 1 198 ? 7.806 -2.866 -12.516 1.00 98.06 198 GLY A C 1
ATOM 1538 O O . GLY A 1 198 ? 7.936 -2.783 -13.735 1.00 98.06 198 GLY A O 1
ATOM 1539 N N . MET A 1 199 ? 7.254 -3.932 -11.951 1.00 98.38 199 MET A N 1
ATOM 1540 C CA . MET A 1 199 ? 6.655 -5.020 -12.712 1.00 98.38 199 MET A CA 1
ATOM 1541 C C . MET A 1 199 ? 5.250 -4.635 -13.190 1.00 98.38 199 MET A C 1
ATOM 1543 O O . MET A 1 199 ? 4.424 -4.182 -12.395 1.00 98.38 199 MET A O 1
ATOM 1547 N N . GLY A 1 200 ? 4.979 -4.861 -14.476 1.00 97.56 200 GLY A N 1
ATOM 1548 C CA . GLY A 1 200 ? 3.663 -4.673 -15.088 1.00 97.56 200 GLY A CA 1
ATOM 1549 C C . GLY A 1 200 ? 3.590 -3.530 -16.094 1.00 97.56 200 GLY A C 1
ATOM 1550 O O . GLY A 1 200 ? 4.494 -2.707 -16.190 1.00 97.56 200 GLY A O 1
ATOM 1551 N N . GLU A 1 201 ? 2.499 -3.509 -16.855 1.00 97.62 201 GLU A N 1
ATOM 1552 C CA . GLU A 1 201 ? 2.070 -2.379 -17.678 1.00 97.62 201 GLU A CA 1
ATOM 1553 C C . GLU A 1 201 ? 0.977 -1.612 -16.912 1.00 97.62 201 GLU A C 1
ATOM 1555 O O . GLU A 1 201 ? -0.146 -2.111 -16.799 1.00 97.62 201 GLU A O 1
ATOM 1560 N N . PRO A 1 202 ? 1.274 -0.425 -16.348 1.00 98.00 202 PRO A N 1
ATOM 1561 C CA . PRO A 1 202 ? 0.325 0.325 -15.527 1.00 98.00 202 PRO A CA 1
ATOM 1562 C C . PRO A 1 202 ? -0.999 0.632 -16.236 1.00 98.00 202 PRO A C 1
ATOM 1564 O O . PRO A 1 202 ? -2.049 0.580 -15.598 1.00 98.00 202 PRO A O 1
ATOM 1567 N N . LEU A 1 203 ? -0.983 0.890 -17.549 1.00 97.88 203 LEU A N 1
ATOM 1568 C CA . LEU A 1 203 ? -2.203 1.214 -18.295 1.00 97.88 203 LEU A CA 1
ATOM 1569 C C . LEU A 1 203 ? -3.128 0.008 -18.502 1.00 97.88 203 LEU A C 1
ATOM 1571 O O . LEU A 1 203 ? -4.326 0.193 -18.700 1.00 97.88 203 LEU A O 1
ATOM 1575 N N . LEU A 1 204 ? -2.606 -1.220 -18.413 1.00 97.56 204 LEU A N 1
ATOM 1576 C CA . LEU A 1 204 ? -3.425 -2.436 -18.431 1.00 97.56 204 LEU A CA 1
ATOM 1577 C C . LEU A 1 204 ? -4.052 -2.748 -17.065 1.00 97.56 204 LEU A C 1
ATOM 1579 O O . LEU A 1 204 ? -4.947 -3.582 -17.004 1.00 97.56 204 LEU A O 1
ATOM 1583 N N . ASN A 1 205 ? -3.637 -2.049 -16.003 1.00 98.06 205 ASN A N 1
ATOM 1584 C CA . ASN A 1 205 ? -4.230 -2.117 -14.667 1.00 98.06 205 ASN A CA 1
ATOM 1585 C C . ASN A 1 205 ? -4.762 -0.743 -14.210 1.00 98.06 205 ASN A C 1
ATOM 1587 O O . ASN A 1 205 ? -4.566 -0.316 -13.069 1.00 98.06 205 ASN A O 1
ATOM 1591 N N . TRP A 1 206 ? -5.387 -0.005 -15.131 1.00 97.81 206 TRP A N 1
ATOM 1592 C CA . TRP A 1 206 ? -5.733 1.400 -14.914 1.00 97.81 206 TRP A CA 1
ATOM 1593 C C . TRP A 1 206 ? -6.668 1.633 -13.720 1.00 97.81 206 TRP A C 1
ATOM 1595 O O . TRP A 1 206 ? -6.446 2.567 -12.959 1.00 97.81 206 TRP A O 1
ATOM 1605 N N . GLU A 1 207 ? -7.687 0.797 -13.518 1.00 96.94 207 GLU A N 1
ATOM 1606 C CA . GLU A 1 207 ? -8.686 1.009 -12.457 1.00 96.94 207 GLU A CA 1
ATOM 1607 C C . GLU A 1 207 ? -8.070 0.951 -11.048 1.00 96.94 207 GLU A C 1
ATOM 1609 O O . GLU A 1 207 ? -8.270 1.856 -10.229 1.00 96.94 207 GLU A O 1
ATOM 1614 N N . ASN A 1 208 ? -7.260 -0.080 -10.776 1.00 98.06 208 ASN A N 1
ATOM 1615 C CA . ASN A 1 208 ? -6.544 -0.200 -9.505 1.00 98.06 208 ASN A CA 1
ATOM 1616 C C . ASN A 1 208 ? -5.471 0.882 -9.366 1.00 98.06 208 ASN A C 1
ATOM 1618 O O . ASN A 1 208 ? -5.299 1.443 -8.285 1.00 98.06 208 ASN A O 1
ATOM 1622 N N . LEU A 1 209 ? -4.764 1.198 -10.455 1.00 98.06 209 LEU A N 1
ATOM 1623 C CA . LEU A 1 209 ? -3.739 2.235 -10.457 1.00 98.06 209 LEU A CA 1
ATOM 1624 C C . LEU A 1 209 ? -4.319 3.618 -10.142 1.00 98.06 209 LEU A C 1
ATOM 1626 O O . LEU A 1 209 ? -3.759 4.336 -9.319 1.00 98.06 209 LEU A O 1
ATOM 1630 N N . ALA A 1 210 ? -5.431 3.990 -10.774 1.00 97.75 210 ALA A N 1
ATOM 1631 C CA . ALA A 1 210 ? -6.093 5.271 -10.551 1.00 97.75 210 ALA A CA 1
ATOM 1632 C C . ALA A 1 210 ? -6.524 5.411 -9.085 1.00 97.75 210 ALA A C 1
ATOM 1634 O O . ALA A 1 210 ? -6.232 6.421 -8.450 1.00 97.75 210 ALA A O 1
ATOM 1635 N N . THR A 1 211 ? -7.110 4.353 -8.517 1.00 97.19 211 THR A N 1
ATOM 1636 C CA . THR A 1 211 ? -7.491 4.321 -7.098 1.00 97.19 211 THR A CA 1
ATOM 1637 C C . THR A 1 211 ? -6.266 4.449 -6.184 1.00 97.19 211 THR A C 1
ATOM 1639 O O . THR A 1 211 ? -6.298 5.195 -5.206 1.00 97.19 211 THR A O 1
ATOM 1642 N N . ALA A 1 212 ? -5.159 3.776 -6.516 1.00 98.00 212 ALA A N 1
ATOM 1643 C CA . ALA A 1 212 ? -3.910 3.877 -5.764 1.00 98.00 212 ALA A CA 1
ATOM 1644 C C . ALA A 1 212 ? -3.287 5.284 -5.815 1.00 98.00 212 ALA A C 1
ATOM 1646 O O . ALA A 1 212 ? -2.694 5.714 -4.834 1.00 98.00 212 ALA A O 1
ATOM 1647 N N . ILE A 1 213 ? -3.417 6.006 -6.934 1.00 97.19 213 ILE A N 1
ATOM 1648 C CA . ILE A 1 213 ? -2.934 7.393 -7.075 1.00 97.19 213 ILE A CA 1
ATOM 1649 C C . ILE A 1 213 ? -3.765 8.367 -6.225 1.00 97.19 213 ILE A C 1
ATOM 1651 O O . ILE A 1 213 ? -3.227 9.350 -5.720 1.00 97.19 213 ILE A O 1
ATOM 1655 N N . GLU A 1 214 ? -5.062 8.103 -6.064 1.00 94.69 214 GLU A N 1
ATOM 1656 C CA . GLU A 1 214 ? -5.975 8.914 -5.244 1.00 94.69 214 GLU A CA 1
ATOM 1657 C C . GLU A 1 214 ? -5.857 8.648 -3.730 1.00 94.69 214 GLU A C 1
ATOM 1659 O O . GLU A 1 214 ? -6.547 9.305 -2.942 1.00 94.69 214 GLU A O 1
ATOM 1664 N N . THR A 1 215 ? -5.011 7.695 -3.321 1.00 90.75 215 THR A N 1
ATOM 1665 C CA . THR A 1 215 ? -4.871 7.238 -1.929 1.00 90.75 215 THR A CA 1
ATOM 1666 C C . THR A 1 215 ? -3.658 7.823 -1.220 1.00 90.75 215 THR A C 1
ATOM 1668 O O . THR A 1 215 ? -3.846 8.343 -0.094 1.00 90.75 215 THR A O 1
#